Protein AF-A0A2U1IHL4-F1 (afdb_monomer_lite)

pLDDT: mean 86.79, std 13.91, range [37.44, 98.12]

Foldseek 3Di:
DQDDQDDDDGDGQQWDWDKDKDFAQDQAKFKWQAKDKDKDQWDPKDWDAWDDPDPQEGERDSVVDDIDIAHHGRIDMHIYGIIMHPGCVSVVVVVPCVLLAWAWDPDVLIFTDDVVQQLSQLVVQCVNINQAIWMWIFTAGDPRHTPDIATEGSSDADHPPDDQWDQDPVRDIDRHDYHHVRSVSRVVLVVCPVPPPPRDHHHDFAWDWDWDQQCVDPVRTDIDTPGGDDDDDD

Sequence (234 aa):
MFGRPGSGKQTVNEQVFVSARVTNITAAPILLTSAKWEIVQARNLSKGGASFFSKNLLWPVISMNKPIKIEPGEQVDVEFAEGLELNGMASRIRKNRALDTAFTVPADPTRINGDQYVNWFAEQMGLLYGAKAKLRLTLYEGDYKPVASLLVPLAQGVDFFYHGEAVDQKGNVQYAPRLAYDAFLGQYLEMREKMEPGFSINTPPTRVIEVIPDPTVWGKQKYRDLGVQEQPEE

Radius of gyration: 20.87 Å; chains: 1; bounding box: 59×44×58 Å

Structure (mmCIF, N/CA/C/O backbone):
data_AF-A0A2U1IHL4-F1
#
_entry.id   AF-A0A2U1IHL4-F1
#
loop_
_atom_site.group_PDB
_atom_site.id
_atom_site.type_symbol
_atom_site.label_atom_id
_atom_site.label_alt_id
_atom_site.label_comp_id
_atom_site.label_asym_id
_atom_site.label_entity_id
_atom_site.label_seq_id
_atom_site.pdbx_PDB_ins_code
_atom_site.Cartn_x
_atom_site.Cartn_y
_atom_site.Cartn_z
_atom_site.occupancy
_atom_site.B_iso_or_equiv
_atom_site.auth_seq_id
_atom_site.auth_comp_id
_atom_site.auth_asym_id
_atom_site.auth_atom_id
_atom_site.pdbx_PDB_model_num
ATOM 1 N N . MET A 1 1 ? 14.362 3.592 1.602 1.00 43.53 1 MET A N 1
ATOM 2 C CA . MET A 1 1 ? 14.880 4.686 0.752 1.00 43.53 1 MET A CA 1
ATOM 3 C C . MET A 1 1 ? 15.684 4.124 -0.402 1.00 43.53 1 MET A C 1
ATOM 5 O O . MET A 1 1 ? 16.871 3.868 -0.227 1.00 43.53 1 MET A O 1
ATOM 9 N N . PHE A 1 2 ? 15.087 3.962 -1.580 1.00 43.66 2 PHE A N 1
ATOM 10 C CA . PHE A 1 2 ? 15.816 3.486 -2.758 1.00 43.66 2 PHE A CA 1
ATOM 11 C C . PHE A 1 2 ? 16.941 4.465 -3.136 1.00 43.66 2 PHE A C 1
ATOM 13 O O . PHE A 1 2 ? 16.730 5.402 -3.885 1.00 43.66 2 PHE A O 1
ATOM 20 N N . GLY A 1 3 ? 18.152 4.240 -2.616 1.00 41.28 3 GLY A N 1
ATOM 21 C CA . GLY A 1 3 ? 19.368 4.931 -3.057 1.00 41.28 3 GLY A CA 1
ATOM 22 C C . GLY A 1 3 ? 19.938 6.028 -2.150 1.00 41.28 3 GLY A C 1
ATOM 23 O O . GLY A 1 3 ? 20.060 7.172 -2.564 1.00 41.28 3 GLY A O 1
ATOM 24 N N . ARG A 1 4 ? 20.489 5.661 -0.987 1.00 38.91 4 ARG A N 1
ATOM 25 C CA . ARG A 1 4 ? 21.727 6.313 -0.517 1.00 38.91 4 ARG A CA 1
ATOM 26 C C . ARG A 1 4 ? 22.792 5.251 -0.254 1.00 38.91 4 ARG A C 1
ATOM 28 O O . ARG A 1 4 ? 22.481 4.296 0.453 1.00 38.91 4 ARG A O 1
ATOM 35 N N . PRO A 1 5 ? 24.018 5.386 -0.792 1.00 37.44 5 PRO A N 1
ATOM 36 C CA . PRO A 1 5 ? 25.116 4.515 -0.409 1.00 37.44 5 PRO A CA 1
ATOM 37 C C . PRO A 1 5 ? 25.452 4.777 1.060 1.00 37.44 5 PRO A C 1
ATOM 39 O O . PRO A 1 5 ? 25.893 5.871 1.412 1.00 37.44 5 PRO A O 1
ATOM 42 N N . GLY A 1 6 ? 25.239 3.784 1.921 1.00 37.81 6 GLY A N 1
ATOM 43 C CA . GLY A 1 6 ? 25.889 3.753 3.226 1.00 37.81 6 GLY A CA 1
ATOM 44 C C . GLY A 1 6 ? 27.404 3.647 3.042 1.00 37.81 6 GLY A C 1
ATOM 45 O O . GLY A 1 6 ? 27.889 3.048 2.080 1.00 37.81 6 GLY A O 1
ATOM 46 N N . SER A 1 7 ? 28.163 4.262 3.944 1.00 45.84 7 SER A N 1
ATOM 47 C CA . SER A 1 7 ? 29.622 4.179 3.977 1.00 45.84 7 SER A CA 1
ATOM 48 C C . SER A 1 7 ? 30.072 2.717 4.087 1.00 45.84 7 SER A C 1
ATOM 50 O O . SER A 1 7 ? 29.943 2.106 5.145 1.00 45.84 7 SER A O 1
ATOM 52 N N . GLY A 1 8 ? 30.609 2.177 2.989 1.00 41.94 8 GLY A N 1
ATOM 53 C CA . GLY A 1 8 ? 31.149 0.818 2.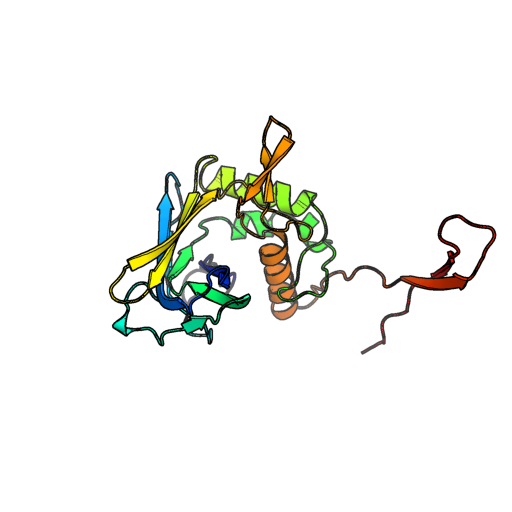899 1.00 41.94 8 GLY A CA 1
ATOM 54 C C . GLY A 1 8 ? 30.167 -0.177 2.272 1.00 41.94 8 GLY A C 1
ATOM 55 O O . GLY A 1 8 ? 29.326 -0.742 2.960 1.00 41.94 8 GLY A O 1
ATOM 56 N N . LYS A 1 9 ? 30.351 -0.431 0.965 1.00 40.47 9 LYS A N 1
ATOM 57 C CA . LYS A 1 9 ? 29.443 -1.110 0.012 1.00 40.47 9 LYS A CA 1
ATOM 58 C C . LYS A 1 9 ? 28.169 -0.304 -0.260 1.00 40.47 9 LYS A C 1
ATOM 60 O O . LYS A 1 9 ? 27.418 0.007 0.648 1.00 40.47 9 LYS A O 1
ATOM 65 N N . GLN A 1 10 ? 27.918 0.003 -1.534 1.00 43.94 10 GLN A N 1
ATOM 66 C CA . GLN A 1 10 ? 26.685 0.634 -2.018 1.00 43.94 10 GLN A CA 1
ATOM 67 C C . GLN A 1 10 ? 25.461 -0.243 -1.688 1.00 43.94 10 GLN A C 1
ATOM 69 O O . GLN A 1 10 ? 24.981 -1.003 -2.528 1.00 43.94 10 GLN A O 1
ATOM 74 N N . THR A 1 11 ? 24.964 -0.185 -0.457 1.00 51.00 11 THR A N 1
ATOM 75 C CA . THR A 1 11 ? 23.722 -0.838 -0.060 1.00 51.00 11 THR A CA 1
ATOM 76 C C . THR A 1 11 ? 22.572 0.013 -0.578 1.00 51.00 11 THR A C 1
ATOM 78 O O . THR A 1 11 ? 22.364 1.153 -0.171 1.00 51.00 11 THR A O 1
ATOM 81 N N . VAL A 1 12 ? 21.847 -0.515 -1.562 1.00 65.06 12 VAL A N 1
ATOM 82 C CA . VAL A 1 12 ? 20.603 0.102 -2.018 1.00 65.06 12 VAL A CA 1
ATOM 83 C C . VAL A 1 12 ? 19.589 -0.101 -0.904 1.00 65.06 12 VAL A C 1
ATOM 85 O O . VAL A 1 12 ? 19.305 -1.236 -0.543 1.00 65.06 12 VAL A O 1
ATOM 88 N N . ASN A 1 13 ? 19.075 0.980 -0.324 1.00 75.62 13 ASN A N 1
ATOM 89 C CA . ASN A 1 13 ? 18.070 0.854 0.719 1.00 75.62 13 ASN A CA 1
ATOM 90 C C . ASN A 1 13 ? 16.703 0.537 0.062 1.00 75.62 13 ASN A C 1
ATOM 92 O O . ASN A 1 13 ? 16.056 1.375 -0.542 1.00 75.62 13 ASN A O 1
ATOM 96 N N . GLU A 1 14 ? 16.240 -0.702 0.153 1.00 86.69 14 GLU A N 1
ATOM 97 C CA . GLU A 1 14 ? 14.984 -1.145 -0.481 1.00 86.69 14 GLU A CA 1
ATOM 98 C C . GLU A 1 14 ? 13.777 -1.023 0.459 1.00 86.69 14 GLU A C 1
ATOM 100 O O . GLU A 1 14 ? 12.763 -1.701 0.300 1.00 86.69 14 GLU A O 1
ATOM 105 N N . GLN 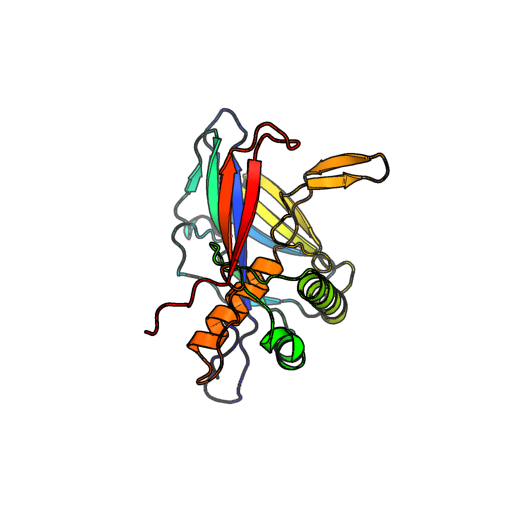A 1 15 ? 13.892 -0.163 1.470 1.00 90.12 15 GLN A N 1
ATOM 106 C CA . GLN A 1 15 ? 12.841 0.080 2.443 1.00 90.12 15 GLN A CA 1
ATOM 107 C C . GLN A 1 15 ? 11.749 0.973 1.857 1.00 90.12 15 GLN A C 1
ATOM 109 O O . GLN A 1 15 ? 12.034 2.071 1.357 1.00 90.12 15 GLN A O 1
ATOM 114 N N . VAL A 1 16 ? 10.512 0.520 2.009 1.00 91.81 16 VAL A N 1
ATOM 115 C CA . VAL A 1 16 ? 9.282 1.251 1.705 1.00 91.81 16 VAL A CA 1
ATOM 116 C C . VAL A 1 16 ? 8.445 1.406 2.966 1.00 91.81 16 VAL A C 1
ATOM 118 O O . VAL A 1 16 ? 8.626 0.664 3.931 1.00 91.81 16 VAL A O 1
ATOM 121 N N . PHE A 1 17 ? 7.515 2.351 2.953 1.00 92.62 17 PHE A N 1
ATOM 122 C CA . PHE A 1 17 ? 6.546 2.533 4.027 1.00 92.62 17 PHE A CA 1
ATOM 123 C C . PHE A 1 17 ? 5.147 2.331 3.471 1.00 92.62 17 PHE A C 1
ATOM 125 O O . PHE A 1 17 ? 4.863 2.692 2.330 1.00 92.62 17 PHE A O 1
ATOM 132 N N . VAL A 1 18 ? 4.295 1.696 4.268 1.00 93.75 18 VAL A N 1
ATOM 133 C CA . VAL A 1 18 ? 2.900 1.466 3.903 1.00 93.75 18 VAL A CA 1
ATOM 134 C C . VAL A 1 18 ? 2.087 2.633 4.435 1.00 93.75 18 VAL A C 1
ATOM 136 O O . VAL A 1 18 ? 2.198 2.978 5.611 1.00 93.75 18 VAL A O 1
ATOM 139 N N . SER A 1 19 ? 1.244 3.203 3.588 1.00 93.31 19 SER A N 1
ATOM 140 C CA . SER A 1 19 ? 0.201 4.138 3.989 1.00 93.31 19 SER A CA 1
ATOM 141 C C . SER A 1 19 ? -1.171 3.567 3.641 1.00 93.31 19 SER A C 1
ATOM 143 O O . SER A 1 19 ? -1.322 2.762 2.719 1.00 93.31 19 SER A O 1
ATOM 145 N N . ALA A 1 20 ? -2.175 3.949 4.421 1.00 93.00 20 ALA A N 1
ATOM 146 C CA . ALA A 1 20 ? -3.563 3.586 4.209 1.00 93.00 20 ALA A CA 1
ATOM 147 C C . ALA A 1 20 ? -4.433 4.836 4.278 1.00 93.00 20 ALA A C 1
ATOM 149 O O . ALA A 1 20 ? -4.335 5.621 5.218 1.00 93.00 20 ALA A O 1
ATOM 150 N N . ARG A 1 21 ? -5.326 4.973 3.303 1.00 92.12 21 ARG A N 1
ATOM 151 C CA . ARG A 1 21 ? -6.401 5.957 3.332 1.00 92.12 21 ARG A CA 1
ATOM 152 C C . ARG A 1 21 ? -7.569 5.377 4.115 1.00 92.12 21 ARG A C 1
ATOM 154 O O . ARG A 1 21 ? -8.177 4.400 3.682 1.00 92.12 21 ARG A O 1
ATOM 161 N N . VAL A 1 22 ? -7.841 5.937 5.286 1.00 93.94 22 VAL A N 1
ATOM 162 C CA . VAL A 1 22 ? -8.824 5.410 6.237 1.00 93.94 22 VAL A CA 1
ATOM 163 C C . VAL A 1 22 ? -10.042 6.316 6.250 1.00 93.94 22 VAL A C 1
ATOM 165 O O . VAL A 1 22 ? -9.915 7.504 6.522 1.00 93.94 22 VAL A O 1
ATOM 168 N N . THR A 1 23 ? -11.223 5.755 5.995 1.00 94.19 23 THR A N 1
ATOM 169 C CA . THR A 1 23 ? -12.501 6.474 6.081 1.00 94.19 23 THR A CA 1
ATOM 170 C C . THR A 1 23 ? -13.337 5.913 7.223 1.00 94.19 23 THR A C 1
ATOM 172 O O . THR A 1 23 ? -13.586 4.707 7.279 1.00 94.19 23 THR A O 1
ATOM 175 N N . ASN A 1 24 ? -13.795 6.780 8.127 1.00 95.62 24 ASN A N 1
ATOM 176 C CA . ASN A 1 24 ? -14.711 6.383 9.190 1.00 95.62 24 ASN A CA 1
ATOM 177 C C . ASN A 1 24 ? -16.151 6.341 8.663 1.00 95.62 24 ASN A C 1
ATOM 179 O O . ASN A 1 24 ? -16.820 7.364 8.547 1.00 95.62 24 ASN A O 1
ATOM 183 N N . ILE A 1 25 ? -16.640 5.138 8.371 1.00 92.88 25 ILE A N 1
ATOM 184 C CA . ILE A 1 25 ? -18.022 4.901 7.923 1.00 92.88 25 ILE A CA 1
ATOM 185 C C . ILE A 1 25 ? -19.013 4.698 9.082 1.00 92.88 25 ILE A C 1
ATOM 187 O O . ILE A 1 25 ? -20.174 4.360 8.856 1.00 92.88 25 ILE A O 1
ATOM 191 N N . THR A 1 26 ? -18.559 4.832 10.329 1.00 93.94 26 THR A N 1
ATOM 192 C CA . THR A 1 26 ? -19.389 4.620 11.519 1.00 93.94 26 THR A CA 1
ATOM 193 C C . THR A 1 26 ? -20.022 5.927 11.994 1.00 93.94 26 THR A C 1
ATOM 195 O O . THR A 1 26 ? -19.600 7.017 11.617 1.00 93.94 26 THR A O 1
ATOM 198 N N . ALA A 1 27 ? -21.043 5.826 12.848 1.00 95.56 27 ALA A N 1
ATOM 199 C CA . ALA A 1 27 ? -21.726 6.991 13.415 1.00 95.56 27 ALA A CA 1
ATOM 200 C C . ALA A 1 27 ? -20.966 7.655 14.582 1.00 95.56 27 ALA A C 1
ATOM 202 O O . ALA A 1 27 ? -21.392 8.703 15.062 1.00 95.56 27 ALA A O 1
ATOM 203 N N . ALA A 1 28 ? -19.874 7.050 15.062 1.00 96.44 28 ALA A N 1
ATOM 204 C CA . ALA A 1 28 ? -19.094 7.542 16.192 1.00 96.44 28 ALA A CA 1
ATOM 205 C C . ALA A 1 28 ? -17.656 7.871 15.762 1.00 96.44 28 ALA A C 1
ATOM 207 O O . ALA A 1 28 ? -17.151 7.273 14.810 1.00 96.44 28 ALA A O 1
ATOM 208 N N . PRO A 1 29 ? -16.968 8.802 16.443 1.00 96.25 29 PRO A N 1
ATOM 209 C CA . PRO A 1 29 ? -15.559 9.049 16.175 1.00 96.25 29 PRO A CA 1
ATOM 210 C C . PRO A 1 29 ? -14.720 7.807 16.486 1.00 96.25 29 PRO A C 1
ATOM 212 O O . PRO A 1 29 ? -14.966 7.129 17.482 1.00 96.25 29 PRO A O 1
ATOM 215 N N . ILE A 1 30 ? -13.709 7.552 15.659 1.00 96.69 30 ILE A N 1
ATOM 216 C CA . ILE A 1 30 ? -12.703 6.509 15.886 1.00 96.69 30 ILE A CA 1
ATOM 217 C C . ILE A 1 30 ? -11.426 7.181 16.375 1.00 96.69 30 ILE A C 1
ATOM 219 O O . ILE A 1 30 ? -11.001 8.191 15.810 1.00 96.69 30 ILE A O 1
ATOM 223 N N . LEU A 1 31 ? -10.791 6.616 17.399 1.00 96.94 31 LEU A N 1
ATOM 224 C CA . LEU A 1 31 ? -9.502 7.086 17.892 1.00 96.94 31 LEU A CA 1
ATOM 225 C C . LEU A 1 31 ? -8.411 6.050 17.612 1.00 96.94 31 LEU A C 1
ATOM 227 O O . LEU A 1 31 ? -8.194 5.128 18.395 1.00 96.94 31 LEU A O 1
ATOM 231 N N . LEU A 1 32 ? -7.686 6.210 16.507 1.00 97.50 32 LEU A N 1
ATOM 232 C CA . LEU A 1 32 ? -6.581 5.314 16.181 1.00 97.50 32 LEU A CA 1
ATOM 233 C C . LEU A 1 32 ? -5.391 5.570 17.112 1.00 97.50 32 LEU A C 1
ATOM 235 O O . LEU A 1 32 ? -4.887 6.690 17.194 1.00 97.50 32 LEU A O 1
ATOM 239 N N . THR A 1 33 ? -4.930 4.532 17.803 1.00 97.38 33 THR A N 1
ATOM 240 C CA . THR A 1 33 ? -3.856 4.615 18.809 1.00 97.38 33 THR A CA 1
ATOM 241 C C . THR A 1 33 ? -2.599 3.858 18.412 1.00 97.38 33 THR A C 1
ATOM 243 O O . THR A 1 33 ? -1.515 4.190 18.893 1.00 97.38 33 THR A O 1
ATOM 246 N N . SER A 1 34 ? -2.707 2.856 17.541 1.00 97.69 34 SER A N 1
ATOM 247 C CA . SER A 1 34 ? -1.559 2.138 16.989 1.00 97.69 34 SER A CA 1
ATOM 248 C C . SER A 1 34 ? -1.889 1.482 15.653 1.00 97.69 34 SER A C 1
ATOM 250 O O . SER A 1 34 ? -3.051 1.301 15.279 1.00 97.69 34 SER A O 1
ATOM 252 N N . ALA A 1 35 ? -0.840 1.132 14.916 1.00 97.50 35 ALA A N 1
ATOM 253 C CA . ALA A 1 35 ? -0.944 0.434 13.646 1.00 97.50 35 ALA A CA 1
ATOM 254 C C . ALA A 1 35 ? 0.197 -0.574 13.522 1.00 97.50 35 ALA A C 1
ATOM 256 O O . ALA A 1 35 ? 1.330 -0.309 13.921 1.00 97.50 35 ALA A O 1
ATOM 257 N N . LYS A 1 36 ? -0.100 -1.747 12.968 1.00 96.38 36 LYS A N 1
ATOM 258 C CA . LYS A 1 36 ? 0.878 -2.817 12.759 1.00 96.38 36 LYS A CA 1
ATOM 259 C C . LYS A 1 36 ? 0.662 -3.442 11.398 1.00 96.38 36 LYS A C 1
ATOM 261 O O . LYS A 1 36 ? -0.478 -3.630 10.976 1.00 96.38 36 LYS A O 1
ATOM 266 N N . TRP A 1 37 ? 1.747 -3.867 10.767 1.00 96.88 37 TRP A N 1
ATOM 267 C CA . TRP A 1 37 ? 1.652 -4.827 9.677 1.00 96.88 37 TRP A CA 1
ATOM 268 C C . TRP A 1 37 ? 2.466 -6.094 9.928 1.00 96.88 37 TRP A C 1
ATOM 270 O O . TRP A 1 37 ? 3.444 -6.101 10.678 1.00 96.88 37 TRP A O 1
ATOM 280 N N . GLU A 1 38 ? 2.058 -7.190 9.294 1.00 97.56 38 GLU A N 1
ATOM 281 C CA . GLU A 1 38 ? 2.679 -8.509 9.417 1.00 97.56 38 GLU A CA 1
ATOM 282 C C . GLU A 1 38 ? 2.882 -9.133 8.034 1.00 97.56 38 GLU A C 1
ATOM 284 O O . GLU A 1 38 ? 2.000 -9.067 7.177 1.00 97.56 38 GLU A O 1
ATOM 289 N N . ILE A 1 39 ? 4.034 -9.772 7.824 1.00 97.25 39 ILE A N 1
ATOM 290 C CA . ILE A 1 39 ? 4.302 -10.557 6.615 1.00 97.25 39 ILE A CA 1
ATOM 291 C C . ILE A 1 39 ? 3.655 -11.932 6.765 1.00 97.25 39 ILE A C 1
ATOM 293 O O . ILE A 1 39 ? 3.862 -12.624 7.761 1.00 97.25 39 ILE A O 1
ATOM 297 N N . VAL A 1 40 ? 2.898 -12.348 5.753 1.00 97.81 40 VAL A N 1
ATOM 298 C CA . VAL A 1 40 ? 2.191 -13.629 5.730 1.00 97.81 40 VAL A CA 1
ATOM 299 C C . VAL A 1 40 ? 2.532 -14.371 4.440 1.00 97.81 40 VAL A C 1
ATOM 301 O O . VAL A 1 40 ? 2.361 -13.836 3.349 1.00 97.81 40 VAL A O 1
ATOM 304 N N . GLN A 1 41 ? 2.984 -15.626 4.561 1.00 96.00 41 GLN A N 1
ATOM 305 C CA . GLN A 1 41 ? 3.261 -16.526 3.425 1.00 96.00 41 GLN A CA 1
ATOM 306 C C . GLN A 1 41 ? 4.211 -15.941 2.363 1.00 96.00 41 GLN A C 1
ATOM 308 O O . GLN A 1 41 ? 4.069 -16.226 1.173 1.00 96.00 41 GLN A O 1
ATOM 313 N N . ALA A 1 42 ? 5.181 -15.130 2.788 1.00 96.31 42 ALA A N 1
ATOM 314 C CA . ALA A 1 42 ? 6.176 -14.543 1.902 1.00 96.31 42 ALA A CA 1
ATOM 315 C C . ALA A 1 42 ? 7.575 -15.102 2.165 1.00 96.31 42 ALA A C 1
ATOM 317 O O . ALA A 1 42 ? 7.885 -15.570 3.260 1.00 96.31 42 ALA A O 1
ATOM 318 N N . ARG A 1 43 ? 8.432 -14.997 1.154 1.00 95.06 43 ARG A N 1
ATOM 319 C CA . ARG A 1 43 ? 9.884 -15.182 1.255 1.00 95.06 43 ARG A CA 1
ATOM 320 C C . ARG A 1 43 ? 10.577 -13.861 0.956 1.00 95.06 43 ARG A C 1
ATOM 322 O O . ARG A 1 43 ? 9.988 -13.011 0.302 1.00 95.06 43 ARG A O 1
ATOM 329 N N . ASN A 1 44 ? 11.830 -13.713 1.376 1.00 92.25 44 ASN A N 1
ATOM 330 C CA . ASN A 1 44 ? 12.680 -12.588 0.969 1.00 92.25 44 ASN A CA 1
ATOM 331 C C . ASN A 1 44 ? 12.082 -11.186 1.265 1.00 92.25 44 ASN A C 1
ATOM 333 O O . ASN A 1 44 ? 12.437 -10.210 0.616 1.00 92.25 44 ASN A O 1
ATOM 337 N N . LEU A 1 45 ? 11.184 -11.083 2.249 1.00 92.25 45 LEU A N 1
ATOM 338 C CA . LEU A 1 45 ? 10.682 -9.828 2.815 1.00 92.25 45 LEU A CA 1
ATOM 339 C C . LEU A 1 45 ? 11.084 -9.762 4.279 1.00 92.25 45 LEU A C 1
ATOM 341 O O . LEU A 1 45 ? 11.017 -10.772 4.984 1.00 92.25 45 LEU A O 1
ATOM 345 N N . SER A 1 46 ? 11.442 -8.572 4.736 1.00 93.00 46 SER A N 1
ATOM 346 C CA . SER A 1 46 ? 11.845 -8.323 6.117 1.00 93.00 46 SER A CA 1
ATOM 347 C C . SER A 1 46 ? 11.240 -7.029 6.646 1.00 93.00 46 SER A C 1
ATOM 349 O O . SER A 1 46 ? 10.804 -6.147 5.903 1.00 93.00 46 SER A O 1
ATOM 351 N N . LYS A 1 47 ? 11.196 -6.937 7.975 1.00 92.06 47 LYS A N 1
ATOM 352 C CA . LYS A 1 47 ? 11.040 -5.663 8.674 1.00 92.06 47 LYS A CA 1
ATOM 353 C C . LYS A 1 47 ? 12.291 -4.831 8.408 1.00 92.06 47 LYS A C 1
ATOM 355 O O . LYS A 1 47 ? 13.395 -5.328 8.592 1.00 92.06 47 LYS A O 1
ATOM 360 N N . GLY A 1 48 ? 12.090 -3.604 7.964 1.00 86.31 48 GLY A N 1
ATOM 361 C CA . GLY A 1 48 ? 13.117 -2.588 7.818 1.00 86.31 48 GLY A CA 1
ATOM 362 C C . GLY A 1 48 ? 13.166 -1.646 9.009 1.00 86.31 48 GLY A C 1
ATOM 363 O O . GLY A 1 48 ? 12.569 -1.893 10.057 1.00 86.31 48 GLY A O 1
ATOM 364 N N . GLY A 1 49 ? 13.879 -0.536 8.823 1.00 86.19 49 GLY A N 1
ATOM 365 C CA . GLY A 1 49 ? 13.943 0.542 9.806 1.00 86.19 49 GLY A CA 1
ATOM 366 C C . GLY A 1 49 ? 12.602 1.255 10.017 1.00 86.19 49 GLY A C 1
ATOM 367 O O . GLY A 1 49 ? 11.539 0.810 9.588 1.00 86.19 49 GLY A O 1
ATOM 368 N N . ALA A 1 50 ? 12.661 2.432 10.624 1.00 87.06 50 ALA A N 1
ATOM 369 C CA . ALA A 1 50 ? 11.477 3.207 10.964 1.00 87.06 50 ALA A CA 1
ATOM 370 C C . ALA A 1 50 ? 11.329 4.500 10.153 1.00 87.06 50 ALA A C 1
ATOM 372 O O . ALA A 1 50 ? 12.325 5.088 9.725 1.00 87.06 50 ALA A O 1
ATOM 373 N N . SER A 1 51 ? 10.082 4.942 9.985 1.00 83.69 51 SER A N 1
ATOM 374 C CA . SER A 1 51 ? 9.723 6.296 9.554 1.00 83.69 51 SER A CA 1
ATOM 375 C C . SER A 1 51 ? 9.511 7.187 10.777 1.00 83.69 51 SER A C 1
ATOM 377 O O . SER A 1 51 ? 9.068 6.725 11.827 1.00 83.69 51 SER A O 1
ATOM 379 N N . PHE A 1 52 ? 9.839 8.471 10.636 1.00 81.88 52 PHE A N 1
ATOM 380 C CA . PHE A 1 52 ? 9.654 9.500 11.667 1.00 81.88 52 PHE A CA 1
ATOM 381 C C . PHE A 1 52 ? 9.084 10.809 11.097 1.00 81.88 52 PHE A C 1
ATOM 383 O O . PHE A 1 52 ? 9.034 11.814 11.801 1.00 81.88 52 PHE A O 1
ATOM 390 N N . PHE A 1 53 ? 8.697 10.830 9.817 1.00 73.31 53 PHE A N 1
ATOM 391 C CA . PHE A 1 53 ? 8.514 12.079 9.068 1.00 73.31 53 PHE A CA 1
ATOM 392 C C . PHE A 1 53 ? 7.051 12.438 8.773 1.00 73.31 53 PHE A C 1
ATOM 394 O O . PHE A 1 53 ? 6.794 13.523 8.258 1.00 73.31 53 PHE A O 1
ATOM 401 N N . SER A 1 54 ? 6.092 11.570 9.112 1.00 78.88 54 SER A N 1
ATOM 402 C CA . SER A 1 54 ? 4.670 11.794 8.823 1.00 78.88 54 SER A CA 1
ATOM 403 C C . SER A 1 54 ? 3.889 12.315 10.032 1.00 78.88 54 SER A C 1
ATOM 405 O O . SER A 1 54 ? 4.115 11.908 11.172 1.00 78.88 54 SER A O 1
ATOM 407 N N . LYS A 1 55 ? 2.939 13.225 9.774 1.00 81.75 55 LYS A N 1
ATOM 408 C CA . LYS A 1 55 ? 2.043 13.806 10.790 1.00 81.75 55 LYS A CA 1
ATOM 409 C C . LYS A 1 55 ? 1.061 12.771 11.349 1.00 81.75 55 LYS A C 1
ATOM 411 O O . LYS A 1 55 ? 0.755 12.811 12.537 1.00 81.75 55 LYS A O 1
ATOM 416 N N . ASN A 1 56 ? 0.613 11.846 10.501 1.00 92.75 56 ASN A N 1
ATOM 417 C CA . ASN A 1 56 ? -0.361 10.799 10.819 1.00 92.75 56 ASN A CA 1
ATOM 418 C C . ASN A 1 56 ? 0.321 9.426 10.868 1.00 92.75 56 ASN A C 1
ATOM 420 O O . ASN A 1 56 ? -0.124 8.454 10.258 1.00 92.75 56 ASN A O 1
ATOM 424 N N . LEU A 1 57 ? 1.457 9.379 11.556 1.00 94.81 57 LEU A N 1
ATOM 425 C CA . LEU A 1 57 ? 2.282 8.192 11.699 1.00 94.81 57 LEU A CA 1
ATOM 426 C C . LEU A 1 57 ? 1.845 7.379 12.920 1.00 94.81 57 LEU A C 1
ATOM 428 O O . LEU A 1 57 ? 1.788 7.916 14.027 1.00 94.81 57 LEU A O 1
ATOM 432 N N . LEU A 1 58 ? 1.609 6.081 12.733 1.00 96.56 58 LEU A N 1
ATOM 433 C CA . LEU A 1 58 ? 1.311 5.153 13.820 1.00 96.56 58 LEU A CA 1
ATOM 434 C C . LEU A 1 58 ? 2.332 4.012 13.885 1.00 96.56 58 LEU A C 1
ATOM 436 O O . LEU A 1 58 ? 2.549 3.256 12.936 1.00 96.56 58 LEU A O 1
ATOM 440 N N . TRP A 1 59 ? 2.936 3.881 15.057 1.00 96.25 59 TRP A N 1
ATOM 441 C CA . TRP A 1 59 ? 3.766 2.774 15.498 1.00 96.25 59 TRP A CA 1
ATOM 442 C C . TRP A 1 59 ? 2.916 1.625 16.037 1.00 96.25 59 TRP A C 1
ATOM 444 O O . TRP A 1 59 ? 1.795 1.854 16.506 1.00 96.25 59 TRP A O 1
ATOM 454 N N . PRO A 1 60 ? 3.469 0.402 16.091 1.00 95.50 60 PRO A N 1
ATOM 455 C CA . PRO A 1 60 ? 2.828 -0.694 16.803 1.00 95.50 60 PRO A CA 1
ATOM 456 C C . PRO A 1 60 ? 2.703 -0.393 18.293 1.00 95.50 60 PRO A C 1
ATOM 458 O O . PRO A 1 60 ? 1.714 -0.763 18.900 1.00 95.50 60 PRO A O 1
ATOM 461 N N . VAL A 1 61 ? 3.679 0.294 18.890 1.00 94.94 61 VAL A N 1
ATOM 462 C CA . VAL A 1 61 ? 3.690 0.591 20.326 1.00 94.94 61 VAL A CA 1
ATOM 463 C C . VAL A 1 61 ? 2.903 1.871 20.611 1.00 94.94 61 VAL A C 1
ATOM 465 O O . VAL A 1 61 ? 3.308 2.948 20.180 1.00 94.94 61 VAL A O 1
ATOM 468 N N . ILE A 1 62 ? 1.818 1.769 21.388 1.00 93.50 62 ILE A N 1
ATOM 469 C CA . ILE A 1 62 ? 0.921 2.900 21.712 1.00 93.50 62 ILE A CA 1
ATOM 470 C C . ILE A 1 62 ? 1.674 4.099 22.308 1.00 93.50 62 ILE A C 1
ATOM 472 O O . ILE A 1 62 ? 1.392 5.238 21.950 1.00 93.50 62 ILE A O 1
ATOM 476 N N . SER A 1 63 ? 2.657 3.868 23.185 1.00 93.19 63 SER A N 1
ATOM 477 C CA . SER A 1 63 ? 3.396 4.948 23.861 1.00 93.19 63 SER A CA 1
ATOM 478 C C . SER A 1 63 ? 4.252 5.811 22.928 1.00 93.19 63 SER A C 1
ATOM 480 O O . SER A 1 63 ? 4.716 6.870 23.342 1.00 93.19 63 SER A O 1
ATOM 482 N N . MET A 1 64 ? 4.455 5.383 21.679 1.00 92.62 64 MET A N 1
ATOM 483 C CA . MET A 1 64 ? 5.179 6.142 20.658 1.00 92.62 64 MET A CA 1
ATOM 484 C C . MET A 1 64 ? 4.255 6.988 19.771 1.00 92.62 64 MET A C 1
ATOM 486 O O . MET A 1 64 ? 4.742 7.708 18.899 1.00 92.62 64 MET A O 1
ATOM 490 N N . ASN A 1 65 ? 2.938 6.914 19.980 1.00 94.06 65 ASN A N 1
ATOM 491 C CA . ASN A 1 65 ? 1.947 7.519 19.101 1.00 94.06 65 ASN A CA 1
ATOM 492 C C . ASN A 1 65 ? 1.268 8.733 19.718 1.00 94.06 65 ASN A C 1
ATOM 494 O O . ASN A 1 65 ? 1.001 8.802 20.917 1.00 94.06 65 ASN A O 1
ATOM 498 N N . LYS A 1 66 ? 0.897 9.664 18.839 1.00 93.62 66 LYS A N 1
ATOM 499 C CA . LYS A 1 66 ? -0.168 10.625 19.110 1.00 93.62 66 LYS A CA 1
ATOM 500 C C . LYS A 1 66 ? -1.456 10.048 18.521 1.00 93.62 66 LYS A C 1
ATOM 502 O O . LYS A 1 66 ? -1.463 9.781 17.320 1.00 93.62 66 LYS A O 1
ATOM 507 N N . PRO A 1 67 ? -2.512 9.829 19.324 1.00 94.81 67 PRO A N 1
ATOM 508 C CA . PRO A 1 67 ? -3.761 9.292 18.807 1.00 94.81 67 PRO A CA 1
ATOM 509 C C . PRO A 1 67 ? -4.339 10.152 17.680 1.00 94.81 67 PRO A C 1
ATOM 511 O O . PRO A 1 67 ? -4.326 11.382 17.764 1.00 94.81 67 PRO A O 1
ATOM 514 N N . ILE A 1 68 ? -4.863 9.498 16.647 1.00 96.44 68 ILE A N 1
ATOM 515 C CA . ILE A 1 68 ? -5.480 10.142 15.488 1.00 96.44 68 ILE A CA 1
ATOM 516 C C . ILE A 1 68 ? -6.989 9.982 15.619 1.00 96.44 68 ILE A C 1
ATOM 518 O O . ILE A 1 68 ? -7.509 8.868 15.561 1.00 96.44 68 ILE A O 1
ATOM 522 N N . LYS A 1 69 ? -7.691 11.096 15.820 1.00 96.56 69 LYS A N 1
ATOM 523 C CA . LYS A 1 69 ? -9.154 11.115 15.823 1.00 96.56 69 LYS A CA 1
ATOM 524 C C . LYS A 1 69 ? -9.652 11.205 14.383 1.00 96.56 69 LYS A C 1
ATOM 526 O O . LYS A 1 69 ? -9.141 12.024 13.629 1.00 96.56 69 LYS A O 1
ATOM 531 N N . ILE A 1 70 ? -10.633 10.378 14.039 1.00 97.12 70 ILE A N 1
ATOM 532 C CA . ILE A 1 70 ? -11.322 10.394 12.749 1.00 97.12 70 ILE A CA 1
ATOM 533 C C . ILE A 1 70 ? -12.818 10.537 13.028 1.00 97.12 70 ILE A C 1
ATOM 535 O O . ILE A 1 70 ? -13.448 9.620 13.567 1.00 97.12 70 ILE A O 1
ATOM 539 N N . GLU A 1 71 ? -13.386 11.692 12.703 1.00 98.12 71 GLU A N 1
ATOM 540 C CA . GLU A 1 71 ? -14.813 11.970 12.870 1.00 98.12 71 GLU A CA 1
ATOM 541 C C . GLU A 1 71 ? -15.675 11.122 11.914 1.00 98.12 71 GLU A C 1
ATOM 543 O O . GLU A 1 71 ? -15.175 10.617 10.905 1.00 98.12 71 GLU A O 1
ATOM 548 N N . PRO A 1 72 ? -16.977 10.929 12.198 1.00 97.75 72 PRO A N 1
ATOM 549 C CA . PRO A 1 72 ? -17.895 10.267 11.272 1.00 97.75 72 PRO A CA 1
ATOM 550 C C . PRO A 1 72 ? -17.855 10.890 9.869 1.00 97.75 72 PRO A C 1
ATOM 552 O O . PRO A 1 72 ? -18.039 12.096 9.710 1.00 97.75 72 PRO A O 1
ATOM 555 N N . GLY A 1 73 ? -17.623 10.066 8.846 1.00 96.06 73 GLY A N 1
ATOM 556 C CA . GLY A 1 73 ? -17.494 10.490 7.448 1.00 96.06 73 GLY A CA 1
ATOM 557 C C . GLY A 1 73 ? -16.137 11.096 7.072 1.00 96.06 73 GLY A C 1
ATOM 558 O O . GLY A 1 73 ? -15.897 11.336 5.889 1.00 96.06 73 GLY A O 1
ATOM 559 N N . GLU A 1 74 ? -15.236 11.321 8.031 1.00 97.12 74 GLU A N 1
ATOM 560 C CA . GLU A 1 74 ? -13.901 11.853 7.761 1.00 97.12 74 GLU A CA 1
ATOM 561 C C . GLU A 1 74 ? -12.993 10.790 7.124 1.00 97.12 74 GLU A C 1
ATOM 563 O O . GLU A 1 74 ? -13.102 9.584 7.385 1.00 97.12 74 GLU A O 1
ATOM 568 N N . GLN A 1 75 ? -12.074 11.262 6.280 1.00 95.00 75 GLN A N 1
ATOM 569 C CA . GLN A 1 75 ? -11.021 10.469 5.668 1.00 95.00 75 GLN A CA 1
ATOM 570 C C . GLN A 1 75 ? -9.649 11.016 6.062 1.00 95.00 75 GLN A C 1
ATOM 572 O O . GLN A 1 75 ? -9.395 12.212 5.945 1.00 95.00 75 GLN A O 1
ATOM 577 N N . VAL A 1 76 ? -8.757 10.124 6.490 1.00 94.69 76 VAL A N 1
ATOM 578 C CA . VAL A 1 76 ? -7.400 10.460 6.925 1.00 94.69 76 VAL A CA 1
ATOM 579 C C . VAL A 1 76 ? -6.404 9.475 6.321 1.00 94.69 76 VAL A C 1
ATOM 581 O O . VAL A 1 76 ? -6.605 8.261 6.376 1.00 94.69 76 VAL A O 1
ATOM 584 N N . ASP A 1 77 ? -5.306 9.991 5.771 1.00 93.44 77 ASP A N 1
ATOM 585 C CA . ASP A 1 77 ? -4.165 9.172 5.360 1.00 93.44 77 ASP A CA 1
ATOM 586 C C . ASP A 1 77 ? -3.298 8.852 6.588 1.00 93.44 77 ASP A C 1
ATOM 588 O O . ASP A 1 77 ? -2.850 9.757 7.297 1.00 93.44 77 ASP A O 1
ATOM 592 N N . VAL A 1 78 ? -3.097 7.560 6.853 1.00 95.31 78 VAL A N 1
ATOM 593 C CA . VAL A 1 78 ? -2.362 7.009 8.000 1.00 95.31 78 VAL A CA 1
ATOM 594 C C . VAL A 1 78 ? -1.136 6.257 7.497 1.00 95.31 78 VAL A C 1
ATOM 596 O O . VAL A 1 78 ? -1.252 5.348 6.675 1.00 95.31 78 VAL A O 1
ATOM 599 N N . GLU A 1 79 ? 0.042 6.599 8.007 1.00 95.25 79 GLU A N 1
ATOM 600 C CA . GLU A 1 79 ? 1.297 5.917 7.681 1.00 95.25 79 GLU A CA 1
ATOM 601 C C . GLU A 1 79 ? 1.682 4.926 8.783 1.00 95.25 79 GLU A C 1
ATOM 603 O O . GLU A 1 79 ? 1.612 5.230 9.975 1.00 95.25 79 GLU A O 1
ATOM 608 N N . PHE A 1 80 ? 2.125 3.736 8.387 1.00 95.94 80 PHE A N 1
ATOM 609 C CA . PHE A 1 80 ? 2.667 2.734 9.297 1.00 95.94 80 PHE A CA 1
ATOM 610 C C . PHE A 1 80 ? 4.156 3.006 9.514 1.00 95.94 80 PHE A C 1
ATOM 612 O O . PHE A 1 80 ? 4.935 3.024 8.561 1.00 95.94 80 PHE A O 1
ATOM 619 N N . ALA A 1 81 ? 4.568 3.169 10.772 1.00 94.56 81 ALA A N 1
ATOM 620 C CA . ALA A 1 81 ? 5.934 3.586 11.087 1.00 94.56 81 ALA A CA 1
ATOM 621 C C . ALA A 1 81 ? 7.009 2.537 10.783 1.00 94.56 81 ALA A C 1
ATOM 623 O O . ALA A 1 81 ? 8.160 2.883 10.515 1.00 94.56 81 ALA A O 1
ATOM 624 N N . GLU A 1 82 ? 6.654 1.255 10.826 1.00 94.06 82 GLU A N 1
ATOM 625 C CA . GLU A 1 82 ? 7.574 0.174 10.481 1.00 94.06 82 GLU A CA 1
ATOM 626 C C . GLU A 1 82 ? 7.783 0.119 8.961 1.00 94.06 82 GLU A C 1
ATOM 628 O O . GLU A 1 82 ? 6.824 -0.016 8.199 1.00 94.06 82 GLU A O 1
ATOM 633 N N . GLY A 1 83 ? 9.035 0.165 8.511 1.00 93.12 83 GLY A N 1
ATOM 634 C CA . GLY A 1 83 ? 9.375 0.027 7.099 1.00 93.12 83 GLY A CA 1
ATOM 635 C C . GLY A 1 83 ? 9.397 -1.427 6.649 1.00 93.12 83 GLY A C 1
ATOM 636 O O . GLY A 1 83 ? 9.778 -2.315 7.404 1.00 93.12 83 GLY A O 1
ATOM 637 N N . LEU A 1 84 ? 9.018 -1.675 5.405 1.00 94.75 84 LEU A N 1
ATOM 638 C CA . LEU A 1 84 ? 9.070 -2.977 4.755 1.00 94.75 84 LEU A CA 1
ATOM 639 C C . LEU A 1 84 ? 10.273 -3.018 3.812 1.00 94.75 84 LEU A C 1
ATOM 641 O O . LEU A 1 84 ? 10.392 -2.177 2.925 1.00 94.75 84 LEU A O 1
ATOM 645 N N . GLU A 1 85 ? 11.160 -3.991 3.979 1.00 94.25 85 GLU A N 1
ATOM 646 C CA . GLU A 1 85 ? 12.295 -4.190 3.076 1.00 94.25 85 GLU A CA 1
ATOM 647 C C . GLU A 1 85 ? 11.896 -5.067 1.892 1.00 94.25 85 GLU A C 1
ATOM 649 O O . GLU A 1 85 ? 11.623 -6.264 2.031 1.00 94.25 85 GLU A O 1
ATOM 654 N N . LEU A 1 86 ? 11.891 -4.458 0.707 1.00 94.69 86 LEU A N 1
ATOM 655 C CA . LEU A 1 86 ? 11.640 -5.125 -0.564 1.00 94.69 86 LEU A CA 1
ATOM 656 C C . LEU A 1 86 ? 12.948 -5.668 -1.153 1.00 94.69 86 LEU A C 1
ATOM 658 O O . LEU A 1 86 ? 13.411 -5.210 -2.200 1.00 94.69 86 LEU A O 1
ATOM 662 N N . ASN A 1 87 ? 13.526 -6.686 -0.507 1.00 92.75 87 ASN A N 1
ATOM 663 C CA . ASN A 1 87 ? 14.830 -7.232 -0.898 1.00 92.75 87 ASN A CA 1
ATOM 664 C C . ASN A 1 87 ? 14.859 -7.670 -2.378 1.00 92.75 87 ASN A C 1
ATOM 666 O O . ASN A 1 87 ? 14.050 -8.489 -2.823 1.00 92.75 87 ASN A O 1
ATOM 670 N N . GLY A 1 88 ? 15.805 -7.139 -3.146 1.00 92.69 88 GLY A N 1
ATOM 671 C CA . GLY A 1 88 ? 16.014 -7.390 -4.570 1.00 92.69 88 GLY A CA 1
ATOM 672 C C . GLY A 1 88 ? 15.130 -6.584 -5.529 1.00 92.69 88 GLY A C 1
ATOM 673 O O . GLY A 1 88 ? 15.332 -6.694 -6.745 1.00 92.69 88 GLY A O 1
ATOM 674 N N . MET A 1 89 ? 14.174 -5.783 -5.043 1.00 94.81 89 MET A N 1
ATOM 675 C CA . MET A 1 89 ? 13.258 -5.033 -5.912 1.00 94.81 89 MET A CA 1
ATOM 676 C C . MET A 1 89 ? 13.963 -3.928 -6.700 1.00 94.81 89 MET A C 1
ATOM 678 O O . MET A 1 89 ? 13.692 -3.755 -7.887 1.00 94.81 89 MET A O 1
ATOM 682 N N . ALA A 1 90 ? 14.922 -3.218 -6.104 1.00 90.56 90 ALA A N 1
ATOM 683 C CA . ALA A 1 90 ? 15.635 -2.141 -6.789 1.00 90.56 90 ALA A CA 1
ATOM 684 C C . ALA A 1 90 ? 16.350 -2.648 -8.038 1.00 90.56 90 ALA A C 1
ATOM 686 O O . ALA A 1 90 ? 16.374 -1.981 -9.070 1.00 90.56 90 ALA A O 1
ATOM 687 N N . SER A 1 91 ? 16.929 -3.848 -7.949 1.00 90.44 91 SER A N 1
ATOM 688 C CA . SER A 1 91 ? 17.595 -4.495 -9.080 1.00 90.44 91 SER A CA 1
ATOM 689 C C . SER A 1 91 ? 16.613 -4.813 -10.209 1.00 90.44 91 SER A C 1
ATOM 691 O O . SER A 1 91 ? 16.970 -4.685 -11.379 1.00 90.44 91 SER A O 1
ATOM 693 N N . ARG A 1 92 ? 15.366 -5.189 -9.886 1.00 93.94 92 ARG A N 1
ATOM 694 C CA . ARG A 1 92 ? 14.311 -5.410 -10.887 1.00 93.94 92 ARG A CA 1
ATOM 695 C C . ARG A 1 92 ? 13.889 -4.107 -11.553 1.00 93.94 92 ARG A C 1
ATOM 697 O O . ARG A 1 92 ? 13.896 -4.048 -12.778 1.00 93.94 92 ARG A O 1
ATOM 704 N N . ILE A 1 93 ? 13.603 -3.074 -10.760 1.00 92.00 93 ILE A N 1
ATOM 705 C CA . ILE A 1 93 ? 13.204 -1.747 -11.251 1.00 92.00 93 ILE A CA 1
ATOM 706 C C . ILE A 1 93 ? 14.272 -1.164 -12.179 1.00 92.00 93 ILE A C 1
ATOM 708 O O . ILE A 1 93 ? 13.968 -0.832 -13.318 1.00 92.00 93 ILE A O 1
ATOM 712 N N . ARG A 1 94 ? 15.545 -1.153 -11.766 1.00 87.81 94 ARG A N 1
ATOM 713 C CA . ARG A 1 94 ? 16.652 -0.609 -12.580 1.00 87.81 94 ARG A CA 1
ATOM 714 C C . ARG A 1 94 ? 16.870 -1.326 -13.913 1.00 87.81 94 ARG A C 1
ATOM 716 O O . ARG A 1 94 ? 17.430 -0.743 -14.837 1.00 87.81 94 ARG A O 1
ATOM 723 N N . LYS A 1 95 ? 16.493 -2.604 -14.013 1.00 89.88 95 LYS A N 1
ATOM 724 C CA . LYS A 1 95 ? 16.598 -3.376 -15.262 1.00 89.88 95 LYS A CA 1
ATOM 725 C C . LYS A 1 95 ? 15.436 -3.104 -16.214 1.00 89.88 95 LYS A C 1
ATOM 727 O O . LYS A 1 95 ? 15.564 -3.394 -17.401 1.00 89.88 95 LYS A O 1
ATOM 732 N N . ASN A 1 96 ? 14.326 -2.556 -15.724 1.00 90.62 96 ASN A N 1
ATOM 733 C CA . ASN A 1 96 ? 13.169 -2.246 -16.546 1.00 90.62 96 ASN A CA 1
ATOM 734 C C . ASN A 1 96 ? 13.305 -0.861 -17.191 1.00 90.62 96 ASN A C 1
ATOM 736 O O . ASN A 1 96 ? 12.737 0.119 -16.722 1.00 90.62 96 ASN A O 1
ATOM 740 N N . ARG A 1 97 ? 14.032 -0.804 -18.310 1.00 86.19 97 ARG A N 1
ATOM 741 C CA . ARG A 1 97 ? 14.224 0.430 -19.090 1.00 86.19 97 ARG A CA 1
ATOM 742 C C . ARG A 1 97 ? 12.929 1.021 -19.646 1.00 86.19 97 ARG A C 1
ATOM 744 O O . ARG A 1 97 ? 12.906 2.202 -19.953 1.00 86.19 97 ARG A O 1
ATOM 751 N N . ALA A 1 98 ? 11.857 0.235 -19.756 1.00 87.94 98 ALA A N 1
ATOM 752 C CA . ALA A 1 98 ? 10.570 0.747 -20.215 1.00 87.94 98 ALA A CA 1
ATOM 753 C C . ALA A 1 98 ? 9.902 1.684 -19.191 1.00 87.94 98 ALA A C 1
ATOM 755 O O . ALA A 1 98 ? 9.016 2.445 -19.573 1.00 87.94 98 ALA A O 1
ATOM 756 N N . LEU A 1 99 ? 10.304 1.645 -17.909 1.00 88.81 99 LEU A N 1
ATOM 757 C CA . LEU A 1 99 ? 9.848 2.616 -16.903 1.00 88.81 99 LEU A CA 1
ATOM 758 C C . LEU A 1 99 ? 10.400 4.018 -17.164 1.00 88.81 99 LEU A C 1
ATOM 760 O O . LEU A 1 99 ? 9.746 4.991 -16.809 1.00 88.81 99 LEU A O 1
ATOM 764 N N . ASP A 1 100 ? 11.570 4.126 -17.798 1.00 86.56 100 ASP A N 1
ATOM 765 C CA . ASP A 1 100 ? 12.243 5.406 -18.051 1.00 86.56 100 ASP A CA 1
ATOM 766 C C . ASP A 1 100 ? 11.423 6.297 -18.997 1.00 86.56 100 ASP A C 1
ATOM 768 O O . ASP A 1 100 ? 11.569 7.512 -18.980 1.00 86.56 100 ASP A O 1
ATOM 772 N N . THR A 1 101 ? 10.546 5.698 -19.806 1.00 86.12 101 THR A N 1
ATOM 773 C CA . THR A 1 101 ? 9.673 6.406 -20.749 1.00 86.12 101 THR A CA 1
ATOM 774 C C . THR A 1 101 ? 8.220 6.481 -20.285 1.00 86.12 101 THR A C 1
ATOM 776 O O . THR A 1 101 ? 7.359 6.905 -21.056 1.00 86.12 101 THR A O 1
ATOM 779 N N . ALA A 1 102 ? 7.913 6.030 -19.068 1.00 89.06 102 ALA A N 1
ATOM 780 C CA . ALA A 1 102 ? 6.545 5.999 -18.582 1.00 89.06 102 ALA A CA 1
ATOM 781 C C . ALA A 1 102 ? 6.001 7.409 -18.342 1.00 89.06 102 ALA A C 1
ATOM 783 O O . ALA A 1 102 ? 6.698 8.273 -17.810 1.00 89.06 102 ALA A O 1
ATOM 784 N N . PHE A 1 103 ? 4.737 7.621 -18.701 1.00 88.50 103 PHE A N 1
ATOM 785 C CA . PHE A 1 103 ? 4.039 8.857 -18.372 1.00 88.50 103 PHE A CA 1
ATOM 786 C C . PHE A 1 103 ? 3.595 8.854 -16.907 1.00 88.50 103 PHE A C 1
ATOM 788 O O . PHE A 1 103 ? 3.194 7.812 -16.387 1.00 88.50 103 PHE A O 1
ATOM 795 N N . THR A 1 104 ? 3.606 10.012 -16.253 1.00 90.38 104 THR A N 1
ATOM 796 C CA . THR A 1 104 ? 3.090 10.200 -14.889 1.00 90.38 104 THR A CA 1
ATOM 797 C C . THR A 1 104 ? 1.903 11.157 -14.867 1.00 90.38 104 THR A C 1
ATOM 799 O O . THR A 1 104 ? 1.814 12.099 -15.646 1.00 90.38 104 THR A O 1
ATOM 802 N N . VAL A 1 105 ? 0.952 10.917 -13.973 1.00 86.44 105 VAL A N 1
ATOM 803 C CA . VAL A 1 105 ? -0.199 11.788 -13.735 1.00 86.44 105 VAL A CA 1
ATOM 804 C C . VAL A 1 105 ? 0.071 12.597 -12.465 1.00 86.44 105 VAL A C 1
ATOM 806 O O . VAL A 1 105 ? 0.407 11.992 -11.438 1.00 86.44 105 VAL A O 1
ATOM 809 N N . PRO A 1 106 ? -0.091 13.935 -12.502 1.00 81.31 106 PRO A N 1
ATOM 810 C CA . PRO A 1 106 ? 0.037 14.770 -11.316 1.00 81.31 106 PRO A CA 1
ATOM 811 C C . PRO A 1 106 ? -1.142 14.490 -10.375 1.00 81.31 106 PRO A C 1
ATOM 813 O O . PRO A 1 106 ? -2.265 14.940 -10.590 1.00 81.31 106 PRO A O 1
ATOM 816 N N . ALA A 1 107 ? -0.879 13.700 -9.342 1.00 83.25 107 ALA A N 1
ATOM 817 C CA . ALA A 1 107 ? -1.797 13.355 -8.265 1.00 83.25 107 ALA A CA 1
ATOM 818 C C . ALA A 1 107 ? -1.019 13.372 -6.943 1.00 83.25 107 ALA A C 1
ATOM 820 O O . ALA A 1 107 ? 0.207 13.460 -6.959 1.00 83.25 107 ALA A O 1
ATOM 821 N N . ASP A 1 108 ? -1.711 13.281 -5.807 1.00 81.88 108 ASP A N 1
ATOM 822 C CA . ASP A 1 108 ? -1.062 13.102 -4.505 1.00 81.88 108 ASP A CA 1
ATOM 823 C C . ASP A 1 108 ? -1.398 11.709 -3.933 1.00 81.88 108 ASP A C 1
ATOM 825 O O . ASP A 1 108 ? -2.549 11.461 -3.539 1.00 81.88 108 ASP A O 1
ATOM 829 N N . PRO A 1 109 ? -0.443 10.759 -3.946 1.00 85.56 109 PRO A N 1
ATOM 830 C CA . PRO A 1 109 ? 0.906 10.863 -4.525 1.00 85.56 109 PRO A CA 1
ATOM 831 C C . PRO A 1 109 ? 0.918 10.786 -6.063 1.00 85.56 109 PRO A C 1
ATOM 833 O O . PRO A 1 109 ? -0.059 10.318 -6.652 1.00 85.56 109 PRO A O 1
ATOM 836 N N . THR A 1 110 ? 2.031 11.181 -6.703 1.00 90.12 110 THR A N 1
ATOM 837 C CA . THR A 1 110 ? 2.250 11.056 -8.159 1.00 90.12 110 THR A CA 1
ATOM 838 C C . THR A 1 110 ? 2.008 9.618 -8.613 1.00 90.12 110 THR A C 1
ATOM 840 O O . THR A 1 110 ? 2.471 8.678 -7.962 1.00 90.12 110 THR A O 1
ATOM 843 N N . ARG A 1 111 ? 1.311 9.422 -9.740 1.00 91.94 111 ARG A N 1
ATOM 844 C CA . ARG A 1 111 ? 0.932 8.083 -10.231 1.00 91.94 111 ARG A CA 1
ATOM 845 C C . ARG A 1 111 ? 1.513 7.813 -11.608 1.00 91.94 111 ARG A C 1
ATOM 847 O O . ARG A 1 111 ? 1.513 8.696 -12.455 1.00 91.94 111 ARG A O 1
ATOM 854 N N . ILE A 1 112 ? 1.997 6.600 -11.856 1.00 92.00 112 ILE A N 1
ATOM 855 C CA . ILE A 1 112 ? 2.395 6.183 -13.208 1.00 92.00 112 ILE A CA 1
ATOM 856 C C . ILE A 1 112 ? 1.149 5.856 -14.043 1.00 92.00 112 ILE A C 1
ATOM 858 O O . ILE A 1 112 ? 0.187 5.265 -13.550 1.00 92.00 112 ILE A O 1
ATOM 862 N N . ASN A 1 113 ? 1.174 6.228 -15.319 1.00 86.44 113 ASN A N 1
ATOM 863 C CA . ASN A 1 113 ? 0.151 5.884 -16.291 1.00 86.44 113 ASN A CA 1
ATOM 864 C C . ASN A 1 113 ? 0.569 4.631 -17.073 1.00 86.44 113 ASN A C 1
ATOM 866 O O . ASN A 1 113 ? 1.581 4.640 -17.779 1.00 86.44 113 ASN A O 1
ATOM 870 N N . GLY A 1 114 ? -0.220 3.562 -16.957 1.00 82.12 114 GLY A N 1
ATOM 871 C CA . GLY A 1 114 ? -0.091 2.363 -17.779 1.00 82.12 114 GLY A CA 1
ATOM 872 C C . GLY A 1 114 ? -0.156 1.063 -16.982 1.00 82.12 114 GLY A C 1
ATOM 873 O O . GLY A 1 114 ? 0.773 0.714 -16.250 1.00 82.12 114 GLY A O 1
ATOM 874 N N . ASP A 1 115 ? -1.207 0.284 -17.235 1.00 87.25 115 ASP A N 1
ATOM 875 C CA . ASP A 1 115 ? -1.474 -1.011 -16.595 1.00 87.25 115 ASP A CA 1
ATOM 876 C C . ASP A 1 115 ? -0.327 -2.006 -16.786 1.00 87.25 115 ASP A C 1
ATOM 878 O O . ASP A 1 115 ? -0.063 -2.844 -15.927 1.00 87.25 115 ASP A O 1
ATOM 882 N N . GLN A 1 116 ? 0.413 -1.893 -17.893 1.00 91.00 116 GLN A N 1
ATOM 883 C CA . GLN A 1 116 ? 1.588 -2.722 -18.159 1.00 91.00 116 GLN A CA 1
ATOM 884 C C . GLN A 1 116 ? 2.645 -2.626 -17.048 1.00 91.00 116 GLN A C 1
ATOM 886 O O . GLN A 1 116 ? 3.265 -3.631 -16.705 1.00 91.00 116 GLN A O 1
ATOM 891 N N . TYR A 1 117 ? 2.833 -1.444 -16.451 1.00 93.88 117 TYR A N 1
ATOM 892 C CA . TYR A 1 117 ? 3.818 -1.235 -15.391 1.00 93.88 117 TYR A CA 1
ATOM 893 C C . TYR A 1 117 ? 3.331 -1.796 -14.056 1.00 93.88 117 TYR A C 1
ATOM 895 O O . TYR A 1 117 ? 4.111 -2.410 -13.327 1.00 93.88 117 TYR A O 1
ATOM 903 N N . VAL A 1 118 ? 2.033 -1.648 -13.775 1.00 94.00 118 VAL A N 1
ATOM 904 C CA . VAL A 1 118 ? 1.367 -2.241 -12.608 1.00 94.00 118 VAL A CA 1
ATOM 905 C C . VAL A 1 118 ? 1.434 -3.768 -12.676 1.00 94.00 118 VAL A C 1
ATOM 907 O O . VAL A 1 118 ? 1.872 -4.405 -11.716 1.00 94.00 118 VAL A O 1
ATOM 910 N N . ASN A 1 119 ? 1.078 -4.351 -13.823 1.00 94.75 119 ASN A N 1
ATOM 911 C CA . ASN A 1 119 ? 1.121 -5.793 -14.062 1.00 94.75 119 ASN A CA 1
ATOM 912 C C . ASN A 1 119 ? 2.549 -6.333 -13.948 1.00 94.75 119 ASN A C 1
ATOM 914 O O . ASN A 1 119 ? 2.792 -7.284 -13.206 1.00 94.75 119 ASN A O 1
ATOM 918 N N . TRP A 1 120 ? 3.517 -5.674 -14.592 1.00 96.19 120 TRP A N 1
ATOM 919 C CA . TRP A 1 120 ? 4.927 -6.038 -14.472 1.00 96.19 120 TRP A CA 1
ATOM 920 C C . TRP A 1 120 ? 5.413 -5.995 -13.016 1.00 96.19 120 TRP A C 1
ATOM 922 O O . TRP A 1 120 ? 6.110 -6.910 -12.570 1.00 96.19 120 TRP A O 1
ATOM 932 N N . PHE A 1 121 ? 5.047 -4.962 -12.251 1.00 96.94 121 PHE A N 1
ATOM 933 C CA . PHE A 1 121 ? 5.461 -4.848 -10.853 1.00 96.94 121 PHE A CA 1
ATOM 934 C C . PHE A 1 121 ? 4.819 -5.935 -9.983 1.00 96.94 121 PHE A C 1
ATOM 936 O O . PHE A 1 121 ? 5.507 -6.551 -9.169 1.00 96.94 121 PHE A O 1
ATOM 943 N N . ALA A 1 122 ? 3.540 -6.249 -10.208 1.00 96.75 122 ALA A N 1
ATOM 944 C CA . ALA A 1 122 ? 2.854 -7.359 -9.551 1.00 96.75 122 ALA A CA 1
ATOM 945 C C . ALA A 1 122 ? 3.534 -8.710 -9.830 1.00 96.75 122 ALA A C 1
ATOM 947 O O . ALA A 1 122 ? 3.743 -9.505 -8.907 1.00 96.75 122 ALA A O 1
ATOM 948 N N . GLU A 1 123 ? 3.971 -8.946 -11.070 1.00 97.12 123 GLU A N 1
ATOM 949 C CA . GLU A 1 123 ? 4.779 -10.117 -11.422 1.00 97.12 123 GLU A CA 1
ATOM 950 C C . GLU A 1 123 ? 6.109 -10.137 -10.658 1.00 97.12 123 GLU A C 1
ATOM 952 O O . GLU A 1 123 ? 6.484 -11.174 -10.105 1.00 97.12 123 GLU A O 1
ATOM 957 N N . GLN A 1 124 ? 6.813 -9.000 -10.563 1.00 97.44 124 GLN A N 1
ATOM 958 C CA . GLN A 1 124 ? 8.074 -8.930 -9.815 1.00 97.44 124 GLN A CA 1
ATOM 959 C C . GLN A 1 124 ? 7.875 -9.232 -8.329 1.00 97.44 124 GLN A C 1
ATOM 961 O O . GLN A 1 124 ? 8.674 -9.971 -7.748 1.00 97.44 124 GLN A O 1
ATOM 966 N N . MET A 1 125 ? 6.799 -8.727 -7.724 1.00 97.56 125 MET A N 1
ATOM 967 C CA . MET A 1 125 ? 6.447 -9.044 -6.342 1.00 97.56 125 MET A CA 1
ATOM 968 C C . MET A 1 125 ? 6.179 -10.545 -6.163 1.00 97.56 125 MET A C 1
ATOM 970 O O . MET A 1 125 ? 6.691 -11.160 -5.224 1.00 97.56 125 MET A O 1
ATOM 974 N N . GLY A 1 126 ? 5.442 -11.168 -7.088 1.00 97.31 126 GLY A N 1
ATOM 975 C CA . GLY A 1 126 ? 5.184 -12.609 -7.076 1.00 97.31 126 GLY A CA 1
ATOM 976 C C . GLY A 1 126 ? 6.456 -13.452 -7.229 1.00 97.31 126 GLY A C 1
ATOM 977 O O . GLY A 1 126 ? 6.634 -14.443 -6.513 1.00 97.31 126 GLY A O 1
ATOM 978 N N . LEU A 1 127 ? 7.373 -13.047 -8.111 1.00 97.44 127 LEU A N 1
ATOM 979 C CA . LEU A 1 127 ? 8.653 -13.725 -8.331 1.00 97.44 127 LEU A CA 1
ATOM 980 C C . LEU A 1 127 ? 9.576 -13.618 -7.111 1.00 97.44 127 LEU A C 1
ATOM 982 O O . LEU A 1 127 ? 10.107 -14.635 -6.647 1.00 97.44 127 LEU A O 1
ATOM 986 N N . LEU A 1 128 ? 9.760 -12.405 -6.583 1.00 97.00 128 LEU A N 1
ATOM 987 C CA . LEU A 1 128 ? 10.673 -12.138 -5.473 1.00 97.00 128 LEU A CA 1
ATOM 988 C C . LEU A 1 128 ? 10.136 -12.681 -4.148 1.00 97.00 128 LEU A C 1
ATOM 990 O O . LEU A 1 128 ? 10.871 -13.356 -3.425 1.00 97.00 128 LEU A O 1
ATOM 994 N N . TYR A 1 129 ? 8.856 -12.449 -3.857 1.00 97.38 129 TYR A N 1
ATOM 995 C CA . TYR A 1 129 ? 8.298 -12.656 -2.518 1.00 97.38 129 TYR A CA 1
ATOM 996 C C . TYR A 1 129 ? 7.319 -13.822 -2.419 1.00 97.38 129 TYR A C 1
ATOM 998 O O . TYR A 1 129 ? 7.032 -14.292 -1.318 1.00 97.38 129 TYR A O 1
ATOM 1006 N N . GLY A 1 130 ? 6.887 -14.360 -3.559 1.00 97.44 130 GLY A N 1
ATOM 1007 C CA . GLY A 1 130 ? 5.974 -15.493 -3.669 1.00 97.44 130 GLY A CA 1
ATOM 1008 C C . GLY A 1 130 ? 4.562 -15.066 -4.072 1.00 97.44 130 GLY A C 1
ATOM 1009 O O . GLY A 1 130 ? 4.009 -14.108 -3.545 1.00 97.44 130 GLY A O 1
ATOM 1010 N N . ALA A 1 131 ? 3.927 -15.831 -4.963 1.00 96.56 131 ALA A N 1
ATOM 1011 C CA . ALA A 1 131 ? 2.590 -15.524 -5.490 1.00 96.56 131 ALA A CA 1
ATOM 1012 C C . ALA A 1 131 ? 1.468 -15.514 -4.428 1.00 96.56 131 ALA A C 1
ATOM 1014 O O . ALA A 1 131 ? 0.401 -14.952 -4.655 1.00 96.56 131 ALA A O 1
ATOM 1015 N N . LYS A 1 132 ? 1.695 -16.148 -3.269 1.00 97.00 132 LYS A N 1
ATOM 1016 C CA . LYS A 1 132 ? 0.757 -16.174 -2.132 1.00 97.00 132 LYS A CA 1
ATOM 1017 C C . LYS A 1 132 ? 1.116 -15.177 -1.027 1.00 97.00 132 LYS A C 1
ATOM 1019 O O . LYS A 1 132 ? 0.418 -15.145 -0.014 1.00 97.00 132 LYS A O 1
ATOM 1024 N N . ALA A 1 133 ? 2.182 -14.396 -1.206 1.00 97.56 133 ALA A N 1
ATOM 1025 C CA . ALA A 1 133 ? 2.642 -13.438 -0.217 1.00 97.56 133 ALA A CA 1
ATOM 1026 C C . ALA A 1 133 ? 1.579 -12.370 0.044 1.00 97.56 133 ALA A C 1
ATOM 1028 O O . ALA A 1 133 ? 0.937 -11.864 -0.881 1.00 97.56 133 ALA A O 1
ATOM 1029 N N . LYS A 1 134 ? 1.386 -12.041 1.318 1.00 97.44 134 LYS A N 1
ATOM 1030 C CA . LYS A 1 134 ? 0.402 -11.066 1.787 1.00 97.44 134 LYS A CA 1
ATOM 1031 C C . LYS A 1 134 ? 1.008 -10.195 2.878 1.00 97.44 134 LYS A C 1
ATOM 1033 O O . LYS A 1 134 ? 1.869 -10.646 3.636 1.00 97.44 134 LYS A O 1
ATOM 1038 N N . LEU A 1 135 ? 0.488 -8.982 2.998 1.00 97.19 135 LEU A N 1
ATOM 1039 C CA . LEU A 1 135 ? 0.643 -8.147 4.182 1.00 97.19 135 LEU A CA 1
ATOM 1040 C C . LEU A 1 135 ? -0.671 -8.135 4.948 1.00 97.19 135 LEU A C 1
ATOM 1042 O O . LEU A 1 135 ? -1.716 -7.822 4.382 1.00 97.19 135 LEU A O 1
ATOM 1046 N N . ARG A 1 136 ? -0.625 -8.465 6.237 1.00 97.69 136 ARG A N 1
ATOM 1047 C CA . ARG A 1 136 ? -1.725 -8.139 7.140 1.00 97.69 136 ARG A CA 1
ATOM 1048 C C . ARG A 1 136 ? -1.511 -6.725 7.644 1.00 97.69 136 ARG A C 1
ATOM 1050 O O . ARG A 1 136 ? -0.469 -6.479 8.232 1.00 97.69 136 ARG A O 1
ATOM 1057 N N . LEU A 1 137 ? -2.465 -5.832 7.435 1.00 97.62 137 LEU A N 1
ATOM 1058 C CA . LEU A 1 137 ? -2.473 -4.478 7.982 1.00 97.62 137 LEU A CA 1
ATOM 1059 C C . LEU A 1 137 ? -3.532 -4.423 9.075 1.00 97.62 137 LEU A C 1
ATOM 1061 O O . LEU A 1 137 ? -4.671 -4.809 8.819 1.00 97.62 137 LEU A O 1
ATOM 1065 N N . THR A 1 138 ? -3.181 -3.952 10.266 1.00 97.94 138 THR A N 1
ATOM 1066 C CA . THR A 1 138 ? -4.121 -3.816 11.380 1.00 97.94 138 THR A CA 1
ATOM 1067 C C . THR A 1 138 ? -4.025 -2.423 11.984 1.00 97.94 138 THR A C 1
ATOM 1069 O O . THR A 1 138 ? -2.933 -1.957 12.313 1.00 97.94 138 THR A O 1
ATOM 1072 N N . LEU A 1 139 ? -5.181 -1.781 12.135 1.00 97.62 139 LEU A N 1
ATOM 1073 C CA . LEU A 1 139 ? -5.362 -0.515 12.838 1.00 97.62 139 LEU A CA 1
ATOM 1074 C C . LEU A 1 139 ? -6.053 -0.784 14.172 1.00 97.62 139 LEU A C 1
ATOM 1076 O O . LEU A 1 139 ? -6.998 -1.580 14.231 1.00 97.62 139 LEU A O 1
ATOM 1080 N N . TYR A 1 140 ? -5.600 -0.112 15.222 1.00 98.00 140 TYR A N 1
ATOM 1081 C CA . TYR A 1 140 ? -6.092 -0.306 16.579 1.00 98.00 140 TYR A CA 1
ATOM 1082 C C . TYR A 1 140 ? -6.594 0.997 17.197 1.00 98.00 140 TYR A C 1
ATOM 1084 O O . TYR A 1 140 ? -6.102 2.080 16.881 1.00 98.00 140 TYR A O 1
ATOM 1092 N N . GLU A 1 141 ? -7.534 0.856 18.123 1.00 96.31 141 GLU A N 1
ATOM 1093 C CA . GLU A 1 141 ? -8.035 1.894 19.021 1.00 96.31 141 GLU A CA 1
ATOM 1094 C C . GLU A 1 141 ? -7.811 1.474 20.480 1.00 96.31 141 GLU A C 1
ATOM 1096 O O . GLU A 1 141 ? -7.781 0.283 20.808 1.00 96.31 141 GLU A O 1
ATOM 1101 N N . GLY A 1 142 ? -7.664 2.458 21.372 1.00 92.00 142 GLY A N 1
ATOM 1102 C CA . GLY A 1 142 ? -7.479 2.222 22.804 1.00 92.00 142 GLY A CA 1
ATOM 1103 C C . GLY A 1 142 ? -6.272 1.325 23.088 1.00 92.00 142 GLY A C 1
ATOM 1104 O O . GLY A 1 142 ? -5.204 1.521 22.505 1.00 92.00 142 GLY A O 1
ATOM 1105 N N . ASP A 1 143 ? -6.456 0.338 23.968 1.00 93.44 143 ASP A N 1
ATOM 1106 C CA . ASP A 1 143 ? -5.452 -0.676 24.313 1.00 93.44 143 ASP A CA 1
ATOM 1107 C C . ASP A 1 143 ? -5.513 -1.867 23.340 1.00 93.44 143 ASP A C 1
ATOM 1109 O O . ASP A 1 143 ? -6.050 -2.931 23.644 1.00 93.44 143 ASP A O 1
ATOM 1113 N N . TYR A 1 144 ? -5.019 -1.651 22.116 1.00 95.88 144 TYR A N 1
ATOM 1114 C CA . TYR A 1 144 ? -4.917 -2.670 21.060 1.00 95.88 144 TYR A CA 1
ATOM 1115 C C . TYR A 1 144 ? -6.240 -3.335 20.646 1.00 95.88 144 TYR A C 1
ATOM 1117 O O . TYR A 1 144 ? -6.248 -4.474 20.168 1.00 95.88 144 TYR A O 1
ATOM 1125 N N . LYS A 1 145 ? -7.371 -2.630 20.745 1.00 96.44 145 LYS A N 1
ATOM 1126 C CA . LYS A 1 145 ? -8.637 -3.118 20.190 1.00 96.44 145 LYS A CA 1
ATOM 1127 C C . LYS A 1 145 ? -8.598 -2.976 18.663 1.00 96.44 145 LYS A C 1
ATOM 1129 O O . LYS A 1 145 ? -8.488 -1.851 18.178 1.00 96.44 145 LYS A O 1
ATOM 1134 N N . PRO A 1 146 ? -8.673 -4.067 17.877 1.00 96.31 146 PRO A N 1
ATOM 1135 C CA . PRO A 1 146 ? -8.606 -3.967 16.425 1.00 96.31 146 PRO A CA 1
ATOM 1136 C C . PRO A 1 146 ? -9.860 -3.274 15.882 1.00 96.31 146 PRO A C 1
ATOM 1138 O O . PRO A 1 146 ? -10.981 -3.701 16.157 1.00 96.31 146 PRO A O 1
ATOM 1141 N N . VAL A 1 147 ? -9.654 -2.222 15.093 1.00 94.81 147 VAL A N 1
ATOM 1142 C CA . VAL A 1 147 ? -10.717 -1.493 14.381 1.00 94.81 147 VAL A CA 1
ATOM 1143 C C . VAL A 1 147 ? -10.871 -2.039 12.967 1.00 94.81 147 VAL A C 1
ATOM 1145 O O . VAL A 1 147 ? -11.979 -2.244 12.483 1.00 94.81 147 VAL A O 1
ATOM 1148 N N . ALA A 1 148 ? -9.746 -2.321 12.312 1.00 93.81 148 ALA A N 1
ATOM 1149 C CA . ALA A 1 148 ? -9.704 -2.921 10.989 1.00 93.81 148 ALA A CA 1
ATOM 1150 C C . ALA A 1 148 ? -8.495 -3.849 10.884 1.00 93.81 148 ALA A C 1
ATOM 1152 O O . ALA A 1 148 ? -7.412 -3.516 11.364 1.00 93.81 148 ALA A O 1
ATOM 1153 N N . SER A 1 149 ? -8.672 -4.998 10.231 1.00 95.69 149 SER A N 1
ATOM 1154 C CA . SER A 1 149 ? -7.574 -5.888 9.860 1.00 95.69 149 SER A CA 1
ATOM 1155 C C . SER A 1 149 ? -7.793 -6.415 8.448 1.00 95.69 149 SER A C 1
ATOM 1157 O O . SER A 1 149 ? -8.822 -7.024 8.158 1.00 95.69 149 SER A O 1
ATOM 1159 N N . LEU A 1 150 ? -6.839 -6.153 7.559 1.00 94.25 150 LEU A N 1
ATOM 1160 C CA . LEU A 1 150 ? -6.931 -6.450 6.133 1.00 94.25 150 LEU A CA 1
ATOM 1161 C C . LEU A 1 150 ? -5.747 -7.305 5.703 1.00 94.25 150 LEU A C 1
ATOM 1163 O O . LEU A 1 150 ? -4.609 -7.031 6.069 1.00 94.25 150 LEU A O 1
ATOM 1167 N N . LEU A 1 151 ? -6.012 -8.332 4.900 1.00 95.50 151 LEU A N 1
ATOM 1168 C CA . LEU A 1 151 ? -4.979 -9.132 4.249 1.00 95.50 151 LEU A CA 1
ATOM 1169 C C . LEU A 1 151 ? -4.851 -8.692 2.797 1.00 95.50 151 LEU A C 1
ATOM 1171 O O . LEU A 1 151 ? -5.695 -9.032 1.971 1.00 95.50 151 LEU A O 1
ATOM 1175 N N . VAL A 1 152 ? -3.775 -7.978 2.490 1.00 95.56 152 VAL A N 1
ATOM 1176 C CA . VAL A 1 152 ? -3.527 -7.429 1.160 1.00 95.56 152 VAL A CA 1
ATOM 1177 C C . VAL A 1 152 ? -2.533 -8.324 0.411 1.00 95.56 152 VAL A C 1
ATOM 1179 O O . VAL A 1 152 ? -1.418 -8.536 0.899 1.00 95.56 152 VAL A O 1
ATOM 1182 N N . PRO A 1 153 ? -2.908 -8.900 -0.744 1.00 95.75 153 PRO A N 1
ATOM 1183 C CA . PRO A 1 153 ? -1.996 -9.685 -1.572 1.00 95.75 153 PRO A CA 1
ATOM 1184 C C . PRO A 1 153 ? -0.870 -8.822 -2.147 1.00 95.75 153 PRO A C 1
ATOM 1186 O O . PRO A 1 153 ? -1.105 -7.734 -2.656 1.00 95.75 153 PRO A O 1
ATOM 1189 N N . LEU A 1 154 ? 0.358 -9.340 -2.097 1.00 96.12 154 LEU A N 1
ATOM 1190 C CA . LEU A 1 154 ? 1.540 -8.668 -2.636 1.00 96.12 154 LEU A CA 1
ATOM 1191 C C . LEU A 1 154 ? 1.786 -8.945 -4.114 1.00 96.12 154 LEU A C 1
ATOM 1193 O O . LEU A 1 154 ? 2.554 -8.236 -4.726 1.00 96.12 154 LEU A O 1
ATOM 1197 N N . ALA A 1 155 ? 1.200 -9.984 -4.696 1.00 95.56 155 ALA A N 1
ATOM 1198 C CA . ALA A 1 155 ? 1.315 -10.245 -6.134 1.00 95.56 155 ALA A CA 1
ATOM 1199 C C . ALA A 1 155 ? 0.134 -9.646 -6.918 1.00 95.56 155 ALA A C 1
ATOM 1201 O O . ALA A 1 155 ? -0.163 -10.077 -8.027 1.00 95.56 155 ALA A O 1
ATOM 1202 N N . GLN A 1 156 ? -0.597 -8.711 -6.306 1.00 92.69 156 GLN A N 1
ATOM 1203 C CA . GLN A 1 156 ? -1.744 -8.037 -6.900 1.00 92.69 156 GLN A CA 1
ATOM 1204 C C . GLN A 1 156 ? -1.687 -6.571 -6.483 1.00 92.69 156 GLN A C 1
ATOM 1206 O O . GLN A 1 156 ? -1.843 -6.245 -5.307 1.00 92.69 156 GLN A O 1
ATOM 1211 N N . GLY A 1 157 ? -1.482 -5.695 -7.455 1.00 90.88 157 GLY A N 1
ATOM 1212 C CA . GLY A 1 157 ? -1.652 -4.264 -7.264 1.00 90.88 157 GLY A CA 1
ATOM 1213 C C . GLY A 1 157 ? -2.619 -3.707 -8.278 1.00 90.88 157 GLY A C 1
ATOM 1214 O O . GLY A 1 157 ? -3.197 -4.446 -9.078 1.00 90.88 157 GLY A O 1
ATOM 1215 N N . VAL A 1 158 ? -2.834 -2.408 -8.172 1.00 92.31 158 VAL A N 1
ATOM 1216 C CA . VAL A 1 158 ? -3.859 -1.701 -8.929 1.00 92.31 158 VAL A CA 1
ATOM 1217 C C . VAL A 1 158 ? -3.317 -0.422 -9.537 1.00 92.31 158 VAL A C 1
ATOM 1219 O O . VAL A 1 158 ? -2.293 0.102 -9.089 1.00 92.31 158 VAL A O 1
ATOM 1222 N N . ASP A 1 159 ? -4.011 0.021 -10.578 1.00 90.44 159 ASP A N 1
ATOM 1223 C CA . ASP A 1 159 ? -3.838 1.320 -11.208 1.00 90.44 159 ASP A CA 1
ATOM 1224 C C . ASP A 1 159 ? -4.659 2.415 -10.499 1.00 90.44 159 ASP A C 1
ATOM 1226 O O . ASP A 1 159 ? -5.309 2.199 -9.469 1.00 90.44 159 ASP A O 1
ATOM 1230 N N . PHE A 1 160 ? -4.619 3.615 -11.073 1.00 86.88 160 PHE A N 1
ATOM 1231 C CA . PHE A 1 160 ? -5.215 4.811 -10.498 1.00 86.88 160 PHE A CA 1
ATOM 1232 C C . PHE A 1 160 ? -6.738 4.917 -10.647 1.00 86.88 160 PHE A C 1
ATOM 1234 O O . PHE A 1 160 ? -7.340 5.764 -9.987 1.00 86.88 160 PHE A O 1
ATOM 1241 N N . PHE A 1 161 ? -7.371 4.060 -11.451 1.00 87.12 161 PHE A N 1
ATOM 1242 C CA . PHE A 1 161 ? -8.828 3.953 -11.565 1.00 87.12 161 PHE A CA 1
ATOM 1243 C C . PHE A 1 161 ? -9.437 3.016 -10.515 1.00 87.12 161 PHE A C 1
ATOM 1245 O O . PHE A 1 161 ? -10.657 2.874 -10.431 1.00 87.12 161 PHE A O 1
ATOM 1252 N N . TYR A 1 162 ? -8.614 2.363 -9.695 1.00 87.62 162 TYR A N 1
ATOM 1253 C CA . TYR A 1 162 ? -9.111 1.460 -8.670 1.00 87.62 162 TYR A CA 1
ATOM 1254 C C . TYR A 1 162 ? -9.640 2.191 -7.436 1.00 87.62 162 TYR A C 1
ATOM 1256 O O . TYR A 1 162 ? -8.927 2.952 -6.779 1.00 87.62 162 TYR A O 1
ATOM 1264 N N . HIS A 1 163 ? -10.876 1.871 -7.053 1.00 83.50 163 HIS A N 1
ATOM 1265 C CA . HIS A 1 163 ? -11.581 2.51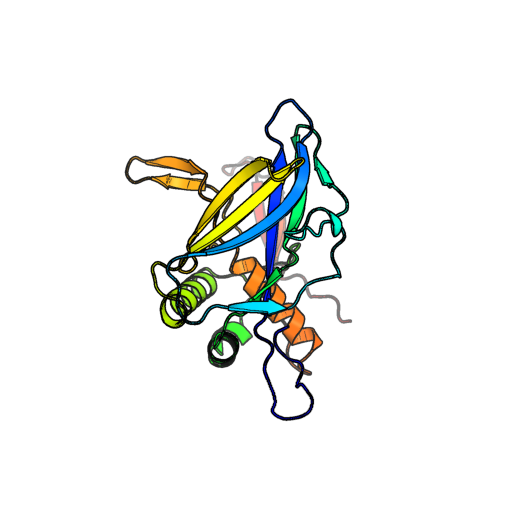9 -5.942 1.00 83.50 163 HIS A CA 1
ATOM 1266 C C . HIS A 1 163 ? -11.763 1.630 -4.701 1.00 83.50 163 HIS A C 1
ATOM 1268 O O . HIS A 1 163 ? -12.543 1.955 -3.814 1.00 83.50 163 HIS A O 1
ATOM 1274 N N . GLY A 1 164 ? -11.021 0.521 -4.598 1.00 84.12 164 GLY A N 1
ATOM 1275 C CA . GLY A 1 164 ? -11.093 -0.371 -3.432 1.00 84.12 164 GLY A CA 1
ATOM 1276 C C . GLY A 1 164 ? -12.086 -1.522 -3.577 1.00 84.12 164 GLY A C 1
ATOM 1277 O O . GLY A 1 164 ? -12.304 -2.256 -2.615 1.00 84.12 164 GLY A O 1
ATOM 1278 N N . GLU A 1 165 ? -12.655 -1.706 -4.764 1.00 87.06 165 GLU A N 1
ATOM 1279 C CA . GLU A 1 165 ? -13.718 -2.667 -5.039 1.00 87.06 165 GLU A CA 1
ATOM 1280 C C . GLU A 1 165 ? -13.303 -3.678 -6.113 1.00 87.06 165 GLU A C 1
ATOM 1282 O O . GLU A 1 165 ? -12.685 -3.323 -7.115 1.00 87.06 165 GLU A O 1
ATOM 1287 N N . ALA A 1 166 ? -13.670 -4.946 -5.928 1.00 83.81 166 ALA A N 1
ATOM 1288 C CA . ALA A 1 166 ? -13.473 -6.000 -6.916 1.00 83.81 166 ALA A CA 1
ATOM 1289 C C . ALA A 1 166 ? -14.785 -6.738 -7.191 1.00 83.81 166 ALA A C 1
ATOM 1291 O O . ALA A 1 166 ? -15.562 -7.011 -6.277 1.00 83.81 166 ALA A O 1
ATOM 1292 N N . VAL A 1 167 ? -15.007 -7.092 -8.456 1.00 82.69 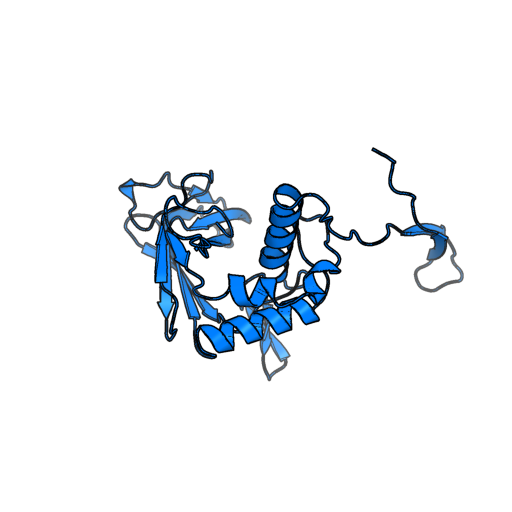167 VAL A N 1
ATOM 1293 C CA . VAL A 1 167 ? -16.165 -7.882 -8.880 1.00 82.69 167 VAL A CA 1
ATOM 1294 C C . VAL A 1 167 ? -15.866 -9.367 -8.666 1.00 82.69 167 VAL A C 1
ATOM 1296 O O . VAL A 1 167 ? -14.836 -9.872 -9.119 1.00 82.69 167 VAL A O 1
ATOM 1299 N N . ASP A 1 168 ? -16.745 -10.069 -7.953 1.00 82.75 168 ASP A N 1
ATOM 1300 C CA . ASP A 1 168 ? -16.642 -11.513 -7.759 1.00 82.75 168 ASP A CA 1
ATOM 1301 C C . ASP A 1 168 ? -17.082 -12.302 -9.011 1.00 82.75 168 ASP A C 1
ATOM 1303 O O . ASP A 1 168 ? -17.604 -11.755 -9.982 1.00 82.75 168 ASP A O 1
ATOM 1307 N N . GLN A 1 169 ? -16.896 -13.626 -9.000 1.00 81.50 169 GLN A N 1
ATOM 1308 C CA . GLN A 1 169 ? -17.285 -14.499 -10.123 1.00 81.50 169 GLN A CA 1
ATOM 1309 C C . GLN A 1 169 ? -18.790 -14.469 -10.447 1.00 81.50 169 GLN A C 1
ATOM 1311 O O . GLN A 1 169 ? -19.198 -14.951 -11.500 1.00 81.50 169 GLN A O 1
ATOM 1316 N N . LYS A 1 170 ? -19.618 -13.946 -9.538 1.00 87.31 170 LYS A N 1
ATOM 1317 C CA . LYS A 1 170 ? -21.072 -13.831 -9.678 1.00 87.31 170 LYS A CA 1
ATOM 1318 C C . LYS A 1 170 ? -21.502 -12.418 -10.087 1.00 87.31 170 LYS A C 1
ATOM 1320 O O . LYS A 1 170 ? -22.699 -12.179 -10.205 1.00 87.31 170 LYS A O 1
ATOM 1325 N N . GLY A 1 171 ? -20.559 -11.502 -10.306 1.00 86.44 171 GLY A N 1
ATOM 1326 C CA . GLY A 1 171 ? -20.839 -10.119 -10.678 1.00 86.44 171 GLY A CA 1
ATOM 1327 C C . GLY A 1 171 ? -21.097 -9.178 -9.498 1.00 86.44 171 GLY A C 1
ATOM 1328 O O . GLY A 1 171 ? -21.425 -8.019 -9.733 1.00 86.44 171 GLY A O 1
ATOM 1329 N N . ASN A 1 172 ? -20.952 -9.625 -8.244 1.00 88.44 172 ASN A N 1
ATOM 1330 C CA . ASN A 1 172 ? -21.152 -8.742 -7.093 1.00 88.44 172 ASN A CA 1
ATOM 1331 C C . ASN A 1 172 ? -19.891 -7.934 -6.808 1.00 88.44 172 ASN A C 1
ATOM 1333 O O . ASN A 1 172 ? -18.784 -8.473 -6.786 1.00 88.44 172 ASN A O 1
ATOM 1337 N N . VAL A 1 173 ? -20.078 -6.654 -6.512 1.00 86.25 173 VAL A N 1
ATOM 1338 C CA . VAL A 1 173 ? -19.007 -5.762 -6.074 1.00 86.25 173 VAL A CA 1
ATOM 1339 C C . VAL A 1 173 ? -18.710 -6.022 -4.597 1.00 86.25 173 VAL A C 1
ATOM 1341 O O . VAL A 1 173 ? -19.615 -6.008 -3.762 1.00 86.25 173 VAL A O 1
ATOM 1344 N N . GLN A 1 174 ? -17.446 -6.284 -4.271 1.00 89.12 174 GLN A N 1
ATOM 1345 C CA . GLN A 1 174 ? -16.978 -6.511 -2.905 1.00 89.12 174 GLN A CA 1
ATOM 1346 C C . GLN A 1 174 ? -15.819 -5.577 -2.566 1.00 89.12 174 GLN A C 1
ATOM 1348 O O . GLN A 1 174 ? -14.943 -5.325 -3.394 1.00 89.12 174 GLN A O 1
ATOM 1353 N N . TYR A 1 175 ? -15.776 -5.118 -1.316 1.00 88.44 175 TYR A N 1
ATOM 1354 C CA . TYR A 1 175 ? -14.645 -4.359 -0.794 1.00 88.44 175 TYR A CA 1
ATOM 1355 C C . TYR A 1 175 ? -13.384 -5.234 -0.763 1.00 88.44 175 TYR A C 1
ATOM 1357 O O . TYR A 1 175 ? -13.333 -6.252 -0.071 1.00 88.44 175 TYR A O 1
ATOM 1365 N N . ALA A 1 176 ? -12.363 -4.837 -1.519 1.00 89.94 176 ALA A N 1
ATOM 1366 C CA . ALA A 1 176 ? -11.139 -5.601 -1.714 1.00 89.94 176 ALA A CA 1
ATOM 1367 C C . ALA A 1 176 ? -9.909 -4.678 -1.809 1.00 89.94 176 ALA A C 1
ATOM 1369 O O . ALA A 1 176 ? -9.352 -4.499 -2.887 1.00 89.94 176 ALA A O 1
ATOM 1370 N N . PRO A 1 177 ? -9.426 -4.081 -0.712 1.00 90.81 177 PRO A N 1
ATOM 1371 C CA . PRO A 1 177 ? -8.248 -3.215 -0.753 1.00 90.81 177 PRO A CA 1
ATOM 1372 C C . PRO A 1 177 ? -7.015 -3.905 -1.351 1.00 90.81 177 PRO A C 1
ATOM 1374 O O . PRO A 1 177 ? -6.710 -5.056 -1.031 1.00 90.81 177 PRO A O 1
ATOM 1377 N N . ARG A 1 178 ? -6.293 -3.182 -2.211 1.00 93.50 178 ARG A N 1
ATOM 1378 C CA . ARG A 1 178 ? -5.068 -3.626 -2.894 1.00 93.50 178 ARG A CA 1
ATOM 1379 C C . ARG A 1 178 ? -4.003 -2.538 -2.819 1.00 93.50 178 ARG A C 1
ATOM 1381 O O . ARG A 1 178 ? -4.314 -1.386 -2.527 1.00 93.50 178 ARG A O 1
ATOM 1388 N N . LEU A 1 179 ? -2.749 -2.907 -3.066 1.00 94.56 179 LEU A N 1
ATOM 1389 C CA . LEU A 1 179 ? -1.645 -1.950 -3.083 1.00 94.56 179 LEU A CA 1
ATOM 1390 C C . LEU A 1 179 ? -1.676 -1.108 -4.363 1.00 94.56 179 LEU A C 1
ATOM 1392 O O . LEU A 1 179 ? -1.735 -1.653 -5.465 1.00 94.56 179 LEU A O 1
ATOM 1396 N N . ALA A 1 180 ? -1.588 0.210 -4.198 1.00 94.56 180 ALA A N 1
ATOM 1397 C CA . ALA A 1 180 ? -1.495 1.184 -5.280 1.00 94.56 180 ALA A CA 1
ATOM 1398 C C . ALA A 1 180 ? -0.075 1.174 -5.881 1.00 94.56 180 ALA A C 1
ATOM 1400 O O . ALA A 1 180 ? 0.825 1.884 -5.425 1.00 94.56 180 ALA A O 1
ATOM 1401 N N . TYR A 1 181 ? 0.168 0.290 -6.853 1.00 95.81 181 TYR A N 1
ATOM 1402 C CA . TYR A 1 181 ? 1.476 0.189 -7.518 1.00 95.81 181 TYR A CA 1
ATOM 1403 C C . TYR A 1 181 ? 1.721 1.333 -8.478 1.00 95.81 181 TYR A C 1
ATOM 1405 O O . TYR A 1 181 ? 2.866 1.745 -8.652 1.00 95.81 181 TYR A O 1
ATOM 1413 N N . ASP A 1 182 ? 0.650 1.873 -9.039 1.00 94.75 182 ASP A N 1
ATOM 1414 C CA . ASP A 1 182 ? 0.666 3.127 -9.765 1.00 94.75 182 ASP A CA 1
ATOM 1415 C C . ASP A 1 182 ? 1.309 4.265 -8.949 1.00 94.75 182 ASP A C 1
ATOM 1417 O O . ASP A 1 182 ? 2.231 4.938 -9.413 1.00 94.75 182 ASP A O 1
ATOM 1421 N N . ALA A 1 183 ? 0.863 4.438 -7.705 1.00 94.12 183 ALA A N 1
ATOM 1422 C CA . ALA A 1 183 ? 1.367 5.439 -6.776 1.00 94.12 183 ALA A CA 1
ATOM 1423 C C . ALA A 1 183 ? 2.822 5.161 -6.380 1.00 94.12 183 ALA A C 1
ATOM 1425 O O . ALA A 1 183 ? 3.660 6.059 -6.404 1.00 94.12 183 ALA A O 1
ATOM 1426 N N . PHE A 1 184 ? 3.147 3.906 -6.058 1.00 94.44 184 PHE A N 1
ATOM 1427 C CA . PHE A 1 184 ? 4.513 3.527 -5.691 1.00 94.44 184 PHE A CA 1
ATOM 1428 C C . PHE A 1 184 ? 5.516 3.815 -6.819 1.00 94.44 184 PHE A C 1
ATOM 1430 O O . PHE A 1 184 ? 6.573 4.406 -6.587 1.00 94.44 184 PHE A O 1
ATOM 1437 N N . LEU A 1 185 ? 5.190 3.406 -8.047 1.00 94.75 185 LEU A N 1
ATOM 1438 C CA . LEU A 1 185 ? 6.052 3.622 -9.205 1.00 94.75 185 LEU A CA 1
ATOM 1439 C C . LEU A 1 185 ? 6.133 5.106 -9.581 1.00 94.75 185 LEU A C 1
ATOM 1441 O O . LEU A 1 185 ? 7.215 5.572 -9.925 1.00 94.75 185 LEU A O 1
ATOM 1445 N N . GLY A 1 186 ? 5.035 5.858 -9.464 1.00 93.00 186 GLY A N 1
ATOM 1446 C CA . GLY A 1 186 ? 5.037 7.305 -9.682 1.00 93.00 186 GLY A CA 1
ATOM 1447 C C . GLY A 1 186 ? 5.956 8.044 -8.704 1.00 93.00 186 GLY A C 1
ATOM 1448 O O . GLY A 1 186 ? 6.825 8.796 -9.138 1.00 93.00 186 GLY A O 1
ATOM 1449 N N . GLN A 1 187 ? 5.861 7.751 -7.403 1.00 91.25 187 GLN A N 1
ATOM 1450 C CA . GLN A 1 187 ? 6.779 8.301 -6.394 1.00 91.25 187 GLN A CA 1
ATOM 1451 C C . GLN A 1 187 ? 8.236 7.892 -6.632 1.00 91.25 187 GLN A C 1
ATOM 1453 O O . GLN A 1 187 ? 9.150 8.686 -6.408 1.00 91.25 187 GLN A O 1
ATOM 1458 N N . TYR A 1 188 ? 8.475 6.656 -7.082 1.00 91.56 188 TYR A N 1
ATOM 1459 C CA . TYR A 1 188 ? 9.817 6.212 -7.449 1.00 91.56 188 TYR A CA 1
ATOM 1460 C C . TYR A 1 188 ? 10.401 7.059 -8.589 1.00 91.56 188 TYR A C 1
ATOM 1462 O O . TYR A 1 188 ? 11.552 7.485 -8.490 1.00 91.56 188 TYR A O 1
ATOM 1470 N N . LEU A 1 189 ? 9.621 7.323 -9.642 1.00 91.75 189 LEU A N 1
ATOM 1471 C CA . LEU A 1 189 ? 10.053 8.143 -10.777 1.00 91.75 189 LEU A CA 1
ATOM 1472 C C . LEU A 1 189 ? 10.304 9.599 -10.365 1.00 91.75 189 LEU A C 1
ATOM 1474 O O . LEU A 1 189 ? 11.343 10.151 -10.716 1.00 91.75 189 LEU A O 1
ATOM 1478 N N . GLU A 1 190 ? 9.422 10.182 -9.553 1.00 89.94 190 GLU A N 1
ATOM 1479 C CA . GLU A 1 190 ? 9.593 11.540 -9.017 1.00 89.94 190 GLU A CA 1
ATOM 1480 C C . GLU A 1 190 ? 10.863 11.654 -8.155 1.00 89.94 190 GLU A C 1
ATOM 1482 O O . GLU A 1 190 ? 11.633 12.611 -8.241 1.00 89.94 190 GLU A O 1
ATOM 1487 N N . MET A 1 191 ? 11.127 10.647 -7.321 1.00 87.25 191 MET A N 1
ATOM 1488 C CA . MET A 1 191 ? 12.352 10.599 -6.530 1.00 87.25 191 MET A CA 1
ATOM 1489 C C . MET A 1 191 ? 13.589 10.448 -7.422 1.00 87.25 191 MET A C 1
ATOM 1491 O O . MET A 1 191 ? 14.619 11.059 -7.141 1.00 87.25 191 MET A O 1
ATOM 1495 N N . ARG A 1 192 ? 13.502 9.645 -8.487 1.00 87.75 192 ARG A N 1
ATOM 1496 C CA . ARG A 1 192 ? 14.597 9.449 -9.438 1.00 87.75 192 ARG A CA 1
ATOM 1497 C C . ARG A 1 192 ? 14.941 10.740 -10.174 1.00 87.75 192 ARG A C 1
ATOM 1499 O O . ARG A 1 192 ? 16.117 11.061 -10.249 1.00 87.75 192 ARG A O 1
ATOM 1506 N N . GLU A 1 193 ? 13.952 11.499 -10.635 1.00 88.81 193 GLU A N 1
ATOM 1507 C CA . GLU A 1 193 ? 14.150 12.816 -11.265 1.00 88.81 193 GLU A CA 1
ATOM 1508 C C . GLU A 1 193 ? 14.900 13.789 -10.349 1.00 88.81 193 GLU A C 1
ATOM 1510 O O . GLU A 1 193 ? 15.845 14.448 -10.773 1.00 88.81 193 GLU A O 1
ATOM 1515 N N . LYS A 1 194 ? 14.587 13.790 -9.050 1.00 86.75 194 LYS A N 1
ATOM 1516 C CA . LYS A 1 194 ? 15.308 14.607 -8.058 1.00 86.75 194 LYS A CA 1
ATOM 1517 C C . LYS A 1 194 ? 16.750 14.143 -7.803 1.00 86.75 194 LYS A C 1
ATOM 1519 O O . LYS A 1 194 ? 17.549 14.916 -7.278 1.00 86.75 194 LYS A O 1
ATOM 1524 N N . MET A 1 195 ? 17.079 12.881 -8.086 1.00 83.00 195 MET A N 1
ATOM 1525 C CA . MET A 1 195 ? 18.358 12.257 -7.711 1.00 83.00 195 MET A CA 1
ATOM 1526 C C . MET A 1 195 ? 19.308 11.998 -8.885 1.00 83.00 195 MET A C 1
ATOM 1528 O O . MET A 1 195 ? 20.517 11.922 -8.663 1.00 83.00 195 MET A O 1
ATOM 1532 N N . GLU A 1 196 ? 18.794 11.821 -10.100 1.00 85.50 196 GLU A N 1
ATOM 1533 C CA . GLU A 1 196 ? 19.558 11.468 -11.297 1.00 85.50 196 GLU A CA 1
ATOM 1534 C C . GLU A 1 196 ? 19.584 12.651 -12.278 1.00 85.50 196 GLU A C 1
ATOM 1536 O O . GLU A 1 196 ? 18.607 12.880 -12.991 1.00 85.50 196 GLU A O 1
ATOM 1541 N N . PRO A 1 197 ? 20.703 13.395 -12.362 1.00 83.88 197 PRO A N 1
ATOM 1542 C CA . PRO A 1 197 ? 20.840 14.479 -13.328 1.00 83.88 197 PRO A CA 1
ATOM 1543 C C . PRO A 1 197 ? 20.617 13.982 -14.763 1.00 83.88 197 PRO A C 1
ATOM 1545 O O . PRO A 1 197 ? 21.275 13.039 -15.205 1.00 83.88 197 PRO A O 1
ATOM 1548 N N . GLY A 1 198 ? 19.706 14.631 -15.491 1.00 82.69 198 GLY A N 1
ATOM 1549 C CA . GLY A 1 198 ? 19.371 14.295 -16.880 1.00 82.69 198 GLY A CA 1
ATOM 1550 C C . GLY A 1 198 ? 18.263 13.251 -17.050 1.00 82.69 198 GLY A C 1
ATOM 1551 O O . GLY A 1 198 ? 17.918 12.933 -18.186 1.00 82.69 198 GLY A O 1
ATOM 1552 N N . PHE A 1 199 ? 17.697 12.726 -15.959 1.00 86.88 199 PHE A N 1
ATOM 1553 C CA . PHE A 1 199 ? 16.427 12.007 -16.006 1.00 86.88 199 PHE A CA 1
ATOM 1554 C C . PHE A 1 199 ? 15.273 12.986 -15.767 1.00 86.88 199 PHE A C 1
ATOM 1556 O O . PHE A 1 199 ? 15.327 13.772 -14.824 1.00 86.88 199 PHE A O 1
ATOM 1563 N N . SER A 1 200 ? 14.228 12.899 -16.588 1.00 86.31 200 SER A N 1
ATOM 1564 C CA . SER A 1 200 ? 12.997 13.677 -16.427 1.00 86.31 200 SER A CA 1
ATOM 1565 C C . SER A 1 200 ? 11.789 12.772 -16.604 1.00 86.31 200 SER A C 1
ATOM 1567 O O . SER A 1 200 ? 11.807 11.866 -17.444 1.00 86.31 200 SER A O 1
ATOM 1569 N N . ILE A 1 201 ? 10.745 12.998 -15.811 1.00 85.81 201 ILE A N 1
ATOM 1570 C CA . ILE A 1 201 ? 9.492 12.260 -15.954 1.00 85.81 201 ILE A CA 1
ATOM 1571 C C . ILE A 1 201 ? 8.739 12.747 -17.191 1.00 85.81 201 ILE A C 1
ATOM 1573 O O . ILE A 1 201 ? 8.634 13.944 -17.454 1.00 85.81 201 ILE A O 1
ATOM 1577 N N . ASN A 1 202 ? 8.161 11.814 -17.946 1.00 83.25 202 ASN A N 1
ATOM 1578 C CA . ASN A 1 202 ? 7.269 12.188 -19.032 1.00 83.25 202 ASN A CA 1
ATOM 1579 C C . ASN A 1 202 ? 5.914 12.582 -18.448 1.00 83.25 202 ASN A C 1
ATOM 1581 O O . ASN A 1 202 ? 5.271 11.799 -17.749 1.00 83.25 202 ASN A O 1
ATOM 1585 N N . THR A 1 203 ? 5.435 13.767 -18.793 1.00 76.81 203 THR A N 1
ATOM 1586 C CA . THR A 1 203 ? 4.072 14.197 -18.480 1.00 76.81 203 THR A CA 1
ATOM 1587 C C . THR A 1 203 ? 3.187 14.003 -19.712 1.00 76.81 203 THR A C 1
ATOM 1589 O O . THR A 1 203 ? 3.642 14.221 -20.839 1.00 76.81 203 THR A O 1
ATOM 1592 N N . PRO A 1 204 ? 1.943 13.509 -19.554 1.00 71.75 204 PRO A N 1
ATOM 1593 C CA . PRO A 1 204 ? 1.008 13.397 -20.655 1.00 71.75 204 PRO A CA 1
ATOM 1594 C C . PRO A 1 204 ? 0.899 14.750 -21.356 1.00 71.75 204 PRO A C 1
ATOM 1596 O O . PRO A 1 204 ? 0.787 15.767 -20.669 1.00 71.75 204 PRO A O 1
ATOM 1599 N N . PRO A 1 205 ? 0.912 14.791 -22.697 1.00 67.06 205 PRO A N 1
ATOM 1600 C CA . PRO A 1 205 ? 0.710 16.043 -23.402 1.00 67.06 205 PRO A CA 1
ATOM 1601 C C . PRO A 1 205 ? -0.652 16.615 -23.004 1.00 67.06 205 PRO A C 1
ATOM 1603 O O . PRO A 1 205 ? -1.685 15.966 -23.194 1.00 67.06 205 PRO A O 1
ATOM 1606 N N . THR A 1 206 ? -0.661 17.828 -22.455 1.00 67.31 206 THR A N 1
ATOM 1607 C CA . THR A 1 206 ? -1.897 18.545 -22.148 1.00 67.31 206 THR A CA 1
ATOM 1608 C C . THR A 1 206 ? -2.551 18.918 -23.470 1.00 67.31 206 THR A C 1
ATOM 1610 O O . THR A 1 206 ? -2.094 19.828 -24.153 1.00 67.31 206 THR A O 1
ATOM 1613 N N . ARG A 1 207 ? -3.597 18.199 -23.885 1.00 65.75 207 ARG A N 1
ATOM 1614 C CA . ARG A 1 207 ? -4.378 18.602 -25.059 1.00 65.75 207 ARG A CA 1
ATOM 1615 C C . ARG A 1 207 ? -5.376 19.673 -24.666 1.00 65.75 207 ARG A C 1
ATOM 1617 O O . ARG A 1 207 ? -6.121 19.502 -23.702 1.00 65.75 207 ARG A O 1
ATOM 1624 N N . VAL A 1 208 ? -5.420 20.750 -25.438 1.00 62.84 208 VAL A N 1
ATOM 1625 C CA . VAL A 1 208 ? -6.455 21.769 -25.298 1.00 62.84 208 VAL A CA 1
ATOM 1626 C C . VAL A 1 208 ? -7.643 21.314 -26.128 1.00 62.84 208 VAL A C 1
ATOM 1628 O O . VAL A 1 208 ? -7.547 21.163 -27.343 1.00 62.84 208 VAL A O 1
ATOM 1631 N N . ILE A 1 209 ? -8.771 21.077 -25.468 1.00 75.25 209 ILE A N 1
ATOM 1632 C CA . ILE A 1 209 ? -10.013 20.707 -26.138 1.00 75.25 209 ILE A CA 1
ATOM 1633 C C . ILE A 1 209 ? -10.982 21.870 -25.969 1.00 75.25 209 ILE A C 1
ATOM 1635 O O . ILE A 1 209 ? -11.319 22.250 -24.849 1.00 75.25 209 ILE A O 1
ATOM 1639 N N . GLU A 1 210 ? -11.440 22.436 -27.079 1.00 77.12 210 GLU A N 1
ATOM 1640 C CA . GLU A 1 210 ? -12.544 23.387 -27.074 1.00 77.12 210 GLU A CA 1
ATOM 1641 C C . GLU A 1 210 ? -13.860 22.610 -27.022 1.00 77.12 210 GLU A C 1
ATOM 1643 O O . GLU A 1 210 ? -14.124 21.744 -27.862 1.00 77.12 210 GLU A O 1
ATOM 1648 N N . VAL A 1 211 ? -14.687 22.916 -26.023 1.00 82.56 211 VAL A N 1
ATOM 1649 C CA . VAL A 1 211 ? -16.041 22.368 -25.906 1.00 82.56 211 VAL A CA 1
ATOM 1650 C C . VAL A 1 211 ? -17.012 23.381 -26.499 1.00 82.56 211 VAL A C 1
ATOM 1652 O O . VAL A 1 211 ? -17.235 24.449 -25.933 1.00 82.56 211 VAL A O 1
ATOM 1655 N N . ILE A 1 212 ? -17.598 23.037 -27.641 1.00 86.56 212 ILE A N 1
ATOM 1656 C CA . ILE A 1 212 ? -18.531 23.879 -28.386 1.00 86.56 212 ILE A CA 1
ATOM 1657 C C . ILE A 1 212 ? -19.948 23.336 -28.157 1.00 86.56 212 ILE A C 1
ATOM 1659 O O . ILE A 1 212 ? -20.210 22.178 -28.491 1.00 86.56 212 ILE A O 1
ATOM 1663 N N . PRO A 1 213 ? -20.887 24.122 -27.603 1.00 85.94 213 PRO A N 1
ATOM 1664 C CA . PRO A 1 213 ? -22.284 23.712 -27.524 1.00 85.94 213 PRO A CA 1
ATOM 1665 C C . PRO A 1 213 ? -22.843 23.440 -28.925 1.00 85.94 213 PRO A C 1
ATOM 1667 O O . PRO A 1 213 ? -22.807 24.311 -29.792 1.00 85.94 213 PRO A O 1
ATOM 1670 N N . ASP A 1 214 ? -23.374 22.240 -29.144 1.00 86.56 214 ASP A N 1
ATOM 1671 C CA . ASP A 1 214 ? -23.954 21.848 -30.429 1.00 86.56 214 ASP A CA 1
ATOM 1672 C C . ASP A 1 214 ? -25.193 20.976 -30.180 1.00 86.56 214 ASP A C 1
ATOM 1674 O O . ASP A 1 214 ? -25.062 19.813 -29.801 1.00 86.56 214 ASP A O 1
ATOM 1678 N N . PRO A 1 215 ? -26.416 21.504 -30.366 1.00 87.44 215 PRO A N 1
ATOM 1679 C CA . PRO A 1 215 ? -27.646 20.776 -30.067 1.00 87.44 215 PRO A CA 1
ATOM 1680 C C . PRO A 1 215 ? -27.922 19.619 -31.037 1.00 87.44 215 PRO A C 1
ATOM 1682 O O . PRO A 1 215 ? -28.862 18.860 -30.804 1.00 87.44 215 PRO A O 1
ATOM 1685 N N . THR A 1 216 ? -27.146 19.490 -32.117 1.00 87.19 216 THR A N 1
ATOM 1686 C CA . THR A 1 216 ? -27.355 18.487 -33.171 1.00 87.19 216 THR A CA 1
ATOM 1687 C C . THR A 1 216 ? -26.616 17.173 -32.915 1.00 87.19 216 THR A C 1
ATOM 1689 O O . THR A 1 216 ? -26.898 16.174 -33.575 1.00 87.19 216 THR A O 1
ATOM 1692 N N . VAL A 1 217 ? -25.713 17.144 -31.930 1.00 82.12 217 VAL A N 1
ATOM 1693 C CA . VAL A 1 217 ? -24.944 15.954 -31.550 1.00 82.12 217 VAL A CA 1
ATOM 1694 C C . VAL A 1 217 ? -25.402 15.390 -30.205 1.00 82.12 217 VAL A C 1
ATOM 1696 O O . VAL A 1 217 ? -25.894 16.100 -29.322 1.00 82.12 217 VAL A O 1
ATOM 1699 N N . TRP A 1 218 ? -25.238 14.078 -30.036 1.00 57.56 218 TRP A N 1
ATOM 1700 C CA . TRP A 1 218 ? -25.533 13.398 -28.778 1.00 57.56 218 TRP A CA 1
ATOM 1701 C C . TRP A 1 218 ? -24.689 13.990 -27.638 1.00 57.56 218 TRP A C 1
ATOM 1703 O O . TRP A 1 218 ? -23.482 14.155 -27.782 1.00 57.56 218 TRP A O 1
ATOM 1713 N N . GLY A 1 219 ? -25.326 14.349 -26.519 1.00 79.50 219 GLY A N 1
ATOM 1714 C CA . GLY A 1 219 ? -24.674 15.059 -25.407 1.00 79.50 219 GLY A CA 1
ATOM 1715 C C . GLY A 1 219 ? -24.642 16.588 -25.537 1.00 79.50 219 GLY A C 1
ATOM 1716 O O . GLY A 1 219 ? -24.198 17.259 -24.610 1.00 79.50 219 GLY A O 1
ATOM 1717 N N . LYS A 1 220 ? -25.164 17.153 -26.637 1.00 85.75 220 LYS A N 1
ATOM 1718 C CA . LYS A 1 220 ? -25.260 18.603 -26.907 1.00 85.75 220 LYS A CA 1
ATOM 1719 C C . LYS A 1 220 ? -23.921 19.360 -26.870 1.00 85.75 220 LYS A C 1
ATOM 1721 O O . LYS A 1 220 ? -23.891 20.577 -26.673 1.00 85.75 220 LYS A O 1
ATOM 1726 N N . GLN A 1 221 ? -22.814 18.640 -27.028 1.00 85.31 221 GLN A N 1
ATOM 1727 C CA . GLN A 1 221 ? -21.454 19.160 -26.965 1.00 85.31 221 GLN A CA 1
ATOM 1728 C C . GLN A 1 221 ? -20.639 18.562 -28.106 1.00 85.31 221 GLN A C 1
ATOM 1730 O O . GLN A 1 221 ? -20.634 17.349 -28.314 1.00 85.31 221 GLN A O 1
ATOM 1735 N N . LYS A 1 222 ? -19.931 19.422 -28.830 1.00 83.00 222 LYS A N 1
ATOM 1736 C CA . LYS A 1 222 ? -18.960 19.058 -29.851 1.00 83.00 222 LYS A CA 1
ATOM 1737 C C . LYS A 1 222 ? -17.571 19.423 -29.349 1.00 83.00 222 LYS A C 1
ATOM 1739 O O . LYS A 1 222 ? -17.340 20.544 -28.910 1.00 83.00 222 LYS A O 1
ATOM 1744 N N . TYR A 1 223 ? -16.648 18.477 -29.432 1.00 80.12 223 TYR A N 1
ATOM 1745 C CA . TYR A 1 223 ? -15.265 18.667 -29.011 1.00 80.12 223 TYR A CA 1
ATOM 1746 C C . TYR A 1 223 ? -14.402 18.995 -30.225 1.00 80.12 223 TYR A C 1
ATOM 1748 O O . TYR A 1 223 ? -14.480 18.311 -31.249 1.00 80.12 223 TYR A O 1
ATOM 1756 N N . ARG A 1 224 ? -13.577 20.035 -30.118 1.00 79.00 224 ARG A N 1
ATOM 1757 C CA . ARG A 1 224 ? -12.559 20.377 -31.110 1.00 79.00 224 ARG A CA 1
ATOM 1758 C C . ARG A 1 224 ? -11.188 20.291 -30.450 1.00 79.00 224 ARG A C 1
ATOM 1760 O O . ARG A 1 224 ? -10.928 20.991 -29.479 1.00 79.00 224 ARG A O 1
ATOM 1767 N N . ASP A 1 225 ? -10.328 19.427 -30.980 1.00 78.19 225 ASP A N 1
ATOM 1768 C CA . ASP A 1 225 ? -8.920 19.369 -30.581 1.00 78.19 225 ASP A CA 1
ATOM 1769 C C . ASP A 1 225 ? -8.231 20.649 -31.089 1.00 78.19 225 ASP A C 1
ATOM 1771 O O . ASP A 1 225 ? -8.216 20.913 -32.296 1.00 78.19 225 ASP A O 1
ATOM 1775 N N . LEU A 1 226 ? -7.752 21.484 -30.165 1.00 74.25 226 LEU A N 1
ATOM 1776 C CA . LEU A 1 226 ? -7.009 22.711 -30.459 1.00 74.25 226 LEU A CA 1
ATOM 1777 C C . LEU A 1 226 ? -5.488 22.478 -30.465 1.00 74.25 226 LEU A C 1
ATOM 1779 O O . LEU A 1 226 ? -4.735 23.425 -30.676 1.00 74.25 226 LEU A O 1
ATOM 1783 N N . GLY A 1 227 ? -5.034 21.236 -30.278 1.00 75.75 227 GLY A N 1
ATOM 1784 C CA . GLY A 1 227 ? -3.625 20.866 -30.229 1.00 75.75 227 GLY A CA 1
ATOM 1785 C C . GLY A 1 227 ? -3.112 20.645 -28.806 1.00 75.75 227 GLY A C 1
ATOM 1786 O O . GLY A 1 227 ? -3.871 20.429 -27.860 1.00 75.75 227 GLY A O 1
ATOM 1787 N N . VAL A 1 228 ? -1.788 20.655 -28.658 1.00 71.19 228 VAL A N 1
ATOM 1788 C CA . VAL A 1 228 ? -1.103 20.458 -27.374 1.00 71.19 228 VAL A CA 1
ATOM 1789 C C . VAL A 1 228 ? -0.785 21.828 -26.781 1.00 71.19 228 VAL A C 1
ATOM 1791 O O . VAL A 1 228 ? -0.249 22.685 -27.476 1.00 71.19 228 VAL A O 1
ATOM 1794 N N . GLN A 1 229 ? -1.124 22.040 -25.510 1.00 60.31 229 GLN A N 1
ATOM 1795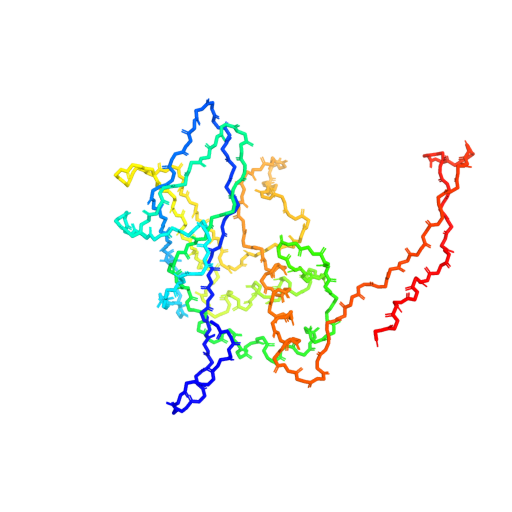 C CA . GLN A 1 229 ? -0.658 23.196 -24.759 1.00 60.31 229 GLN A CA 1
ATOM 1796 C C . GLN A 1 229 ? 0.859 23.074 -24.619 1.00 60.31 229 GLN A C 1
ATOM 1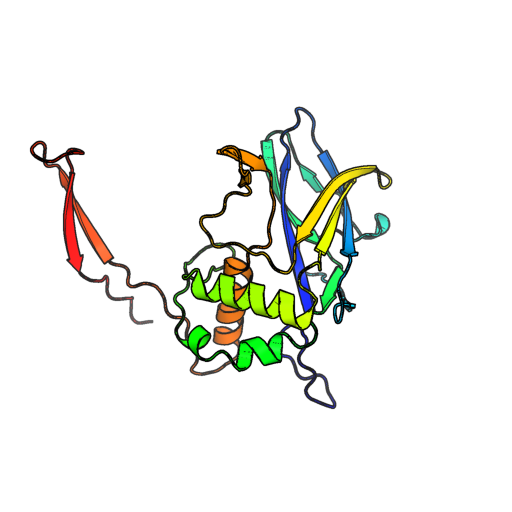798 O O . GLN A 1 229 ? 1.345 22.130 -23.994 1.00 60.31 229 GLN A O 1
ATOM 1803 N N . GLU A 1 230 ? 1.598 24.001 -25.227 1.00 53.38 230 GLU A N 1
ATOM 1804 C CA . GLU A 1 230 ? 3.038 24.113 -25.008 1.00 53.38 230 GLU A CA 1
ATOM 1805 C C . GLU A 1 230 ? 3.279 24.297 -23.504 1.00 53.38 230 GLU A C 1
ATOM 1807 O O . GLU A 1 230 ? 2.627 25.120 -22.852 1.00 53.38 230 GLU A O 1
ATOM 1812 N N . GLN A 1 231 ? 4.149 23.460 -22.931 1.00 51.69 231 GLN A N 1
ATOM 1813 C CA . GLN A 1 231 ? 4.563 23.640 -21.544 1.00 51.69 231 GLN A CA 1
ATOM 1814 C C . GLN A 1 231 ? 5.292 24.984 -21.441 1.00 51.69 231 GLN A C 1
ATOM 1816 O O . GLN A 1 231 ? 6.073 25.296 -22.341 1.00 51.69 231 GLN A O 1
ATOM 1821 N N . PRO A 1 232 ? 5.041 25.791 -20.395 1.00 44.53 232 PRO A N 1
ATOM 1822 C CA . PRO A 1 232 ? 5.826 26.996 -20.177 1.00 44.53 232 PRO A CA 1
ATOM 1823 C C . PRO A 1 232 ? 7.307 26.610 -20.100 1.00 44.53 232 PRO A C 1
ATOM 1825 O O . PRO A 1 232 ? 7.652 25.697 -19.352 1.00 44.53 232 PRO A O 1
ATOM 1828 N N . GLU A 1 233 ? 8.161 27.275 -20.878 1.00 41.88 233 GLU A N 1
ATOM 1829 C CA . GLU A 1 233 ? 9.610 27.180 -20.693 1.00 41.88 233 GLU A CA 1
ATOM 1830 C C . GLU A 1 233 ? 9.947 27.760 -19.306 1.00 41.88 233 GLU A C 1
ATOM 1832 O O . GLU A 1 233 ? 9.596 28.910 -19.022 1.00 41.88 233 GLU A O 1
ATOM 1837 N N . GLU A 1 234 ? 10.554 26.948 -18.431 1.00 39.97 234 GLU A N 1
ATOM 1838 C CA . GLU A 1 234 ? 11.133 27.391 -17.148 1.00 39.97 234 GLU A CA 1
ATOM 1839 C C . GLU A 1 234 ? 12.497 28.068 -17.337 1.00 39.97 234 GLU A C 1
ATOM 1841 O O . GLU A 1 234 ? 13.327 27.545 -18.119 1.00 39.97 234 GLU A O 1
#

Secondary structure (DSSP, 8-state):
------SSS-----EE--EEEEE--SSS-EEEEEEEEEEES-SS-EEEEE----TTEE-SSGGG---EEE-TT-EEEEEESEEEE-TTHHHHHHH-GGGGG-EEE--SS-EEE-HHHHHHHHHHHHHHH-TT-EEEEEEEETTTEEEEEEEEETT-EE-TT--SEEE-TTS-EEE---EEHHHHHHHHHHHHHHHSTT--PBPPP-EEEEEEE-TTSTTSEEEEEEEE-PPPP-